Protein AF-A0A1M6B6Q8-F1 (afdb_monomer)

pLDDT: mean 73.78, std 21.38, range [27.58, 98.31]

Secondary structure (DSSP, 8-state):
-HHHHHHHHHHHHHHHHHHHT----TTS-HHHHHHHHHHHHHTHHHHHHHT--SSSTT--HHHHHHHHHHHHHHHHHHHH-GGG--HHHHHHHHHHHHHHHHHHHHHHHHHHHTSTT--GGGHHHHHH-HHHHHHS-HHHHHHHHHHHHHHHHTS----TTS-SEEEEEEEEEEEE-TT-TT--EEEEEEEEEEES--SSGGG--TTTEEEEEEEE-S-SS-HHHHHHHHHHHHHHHHHHTT---SEEEEEES-HHHHHHHHHHTTT-SGGGGSSEEEEEE--GGG-HHHHHHHHH-------HHHHHHHHHHTTS---S-S--TTS-----------------------

Organism: NCBI:txid1123012

Structure (mmCIF, N/CA/C/O backbone):
data_AF-A0A1M6B6Q8-F1
#
_entry.id   AF-A0A1M6B6Q8-F1
#
loop_
_atom_site.group_PDB
_atom_site.id
_atom_site.type_symbol
_atom_site.label_atom_id
_atom_site.label_alt_id
_atom_site.label_comp_id
_atom_site.label_asym_id
_atom_site.label_entity_id
_atom_site.label_seq_id
_atom_site.pdbx_PDB_ins_code
_atom_site.Cartn_x
_atom_site.Cartn_y
_atom_site.Cartn_z
_atom_site.occupancy
_atom_site.B_iso_or_equiv
_atom_site.auth_seq_id
_atom_site.auth_comp_id
_atom_site.auth_asym_id
_atom_site.auth_atom_id
_atom_site.pdbx_PDB_model_num
ATOM 1 N N . MET A 1 1 ? 13.486 18.541 -22.154 1.00 44.19 1 MET A N 1
ATOM 2 C CA . MET A 1 1 ? 14.125 17.211 -22.278 1.00 44.19 1 MET A CA 1
ATOM 3 C C . MET A 1 1 ? 14.359 16.517 -20.930 1.00 44.19 1 MET A C 1
ATOM 5 O O . MET A 1 1 ? 14.160 15.316 -20.874 1.00 44.19 1 MET A O 1
ATOM 9 N N . TYR A 1 2 ? 14.676 17.232 -19.838 1.00 50.66 2 TYR A N 1
ATOM 10 C CA . TYR A 1 2 ? 14.989 16.630 -18.524 1.00 50.66 2 TYR A CA 1
ATOM 11 C C . TYR A 1 2 ? 13.835 15.901 -17.806 1.00 50.66 2 TYR A C 1
ATOM 13 O O . TYR A 1 2 ? 14.070 14.891 -17.146 1.00 50.66 2 TYR A O 1
ATOM 21 N N . LYS A 1 3 ? 12.583 16.345 -17.977 1.00 64.25 3 LYS A N 1
ATOM 22 C CA . LYS A 1 3 ? 11.429 15.772 -17.264 1.00 64.25 3 LYS A CA 1
ATOM 23 C C . LYS A 1 3 ? 11.224 14.265 -17.502 1.00 64.25 3 LYS A C 1
ATOM 25 O O . LYS A 1 3 ? 11.017 13.539 -16.538 1.00 64.25 3 LYS A O 1
ATOM 30 N N . LEU A 1 4 ? 11.303 13.778 -18.746 1.00 67.56 4 LEU A N 1
ATOM 31 C CA . LEU A 1 4 ? 11.047 12.366 -19.076 1.00 67.56 4 LEU A CA 1
ATOM 32 C C . LEU A 1 4 ? 12.051 11.418 -18.406 1.00 67.56 4 LEU A C 1
ATOM 34 O O . LEU A 1 4 ? 11.663 10.413 -17.816 1.00 67.56 4 LEU A O 1
ATOM 38 N N . GLU A 1 5 ? 13.338 11.755 -18.446 1.00 71.62 5 GLU A N 1
ATOM 39 C CA . GLU A 1 5 ? 14.386 10.943 -17.818 1.00 71.62 5 GLU A CA 1
ATOM 40 C C . GLU A 1 5 ? 14.164 10.779 -16.312 1.00 71.62 5 GLU A C 1
ATOM 42 O O . GLU A 1 5 ? 14.505 9.746 -15.735 1.00 71.62 5 GLU A O 1
ATOM 47 N N . ILE A 1 6 ? 13.571 11.782 -15.662 1.00 66.44 6 ILE A N 1
ATOM 48 C CA . ILE A 1 6 ? 13.236 11.723 -14.239 1.00 66.44 6 ILE A CA 1
ATOM 49 C C . ILE A 1 6 ? 12.111 10.726 -13.986 1.00 66.44 6 ILE A C 1
ATOM 51 O O . ILE A 1 6 ? 12.215 9.928 -13.057 1.00 66.44 6 ILE A O 1
ATOM 55 N N . TYR A 1 7 ? 11.079 10.701 -14.828 1.00 63.62 7 TYR A N 1
ATOM 56 C CA . TYR A 1 7 ? 10.021 9.697 -14.724 1.00 63.62 7 TYR A CA 1
ATOM 57 C C . TYR A 1 7 ? 10.532 8.282 -15.007 1.00 63.62 7 TYR A C 1
ATOM 59 O O . TYR A 1 7 ? 10.112 7.336 -14.347 1.00 63.62 7 TYR A O 1
ATOM 67 N N . GLN A 1 8 ? 11.486 8.124 -15.925 1.00 74.06 8 GLN A N 1
ATOM 68 C CA . GLN A 1 8 ? 12.134 6.835 -16.188 1.00 74.06 8 GLN A CA 1
ATOM 69 C C . GLN A 1 8 ? 12.995 6.376 -15.009 1.00 74.06 8 GLN A C 1
ATOM 71 O O . GLN A 1 8 ? 12.930 5.214 -14.612 1.00 74.06 8 GLN A O 1
ATOM 76 N N . LYS A 1 9 ? 13.752 7.292 -14.391 1.00 70.94 9 LYS A N 1
ATOM 77 C CA . LYS A 1 9 ? 14.492 7.022 -13.148 1.00 70.94 9 LYS A CA 1
ATOM 78 C C . LYS A 1 9 ? 13.542 6.646 -12.009 1.00 70.94 9 LYS A C 1
ATOM 80 O O . LYS A 1 9 ? 13.798 5.665 -11.322 1.00 70.94 9 LYS A O 1
ATOM 85 N N . LEU A 1 10 ? 12.424 7.355 -11.861 1.00 62.72 10 LEU A N 1
ATOM 86 C CA . LEU A 1 10 ? 11.407 7.063 -10.852 1.00 62.72 10 LEU A CA 1
ATOM 87 C C . LEU A 1 10 ? 10.764 5.686 -11.068 1.00 62.72 10 LEU A C 1
ATOM 89 O O . LEU A 1 10 ? 10.653 4.895 -10.136 1.00 62.72 10 LEU A O 1
ATOM 93 N N . ALA A 1 11 ? 10.384 5.364 -12.303 1.00 66.56 11 ALA A N 1
ATOM 94 C CA . ALA A 1 11 ? 9.839 4.056 -12.639 1.00 66.56 11 ALA A CA 1
ATOM 95 C C . ALA A 1 11 ? 10.841 2.921 -12.367 1.00 66.56 11 ALA A C 1
ATOM 97 O O . ALA A 1 11 ? 10.454 1.847 -11.899 1.00 66.56 11 ALA A O 1
ATOM 98 N N . TYR A 1 12 ? 12.132 3.166 -12.613 1.00 78.75 12 TYR A N 1
ATOM 99 C CA . TYR A 1 12 ? 13.201 2.231 -12.271 1.00 78.75 12 TYR A CA 1
ATOM 100 C C . TYR A 1 12 ? 13.299 2.015 -10.757 1.00 78.75 12 TYR A C 1
ATOM 102 O O . TYR A 1 12 ? 13.357 0.875 -10.303 1.00 78.75 12 TYR A O 1
ATOM 110 N N . GLU A 1 13 ? 13.265 3.088 -9.966 1.00 67.50 13 GLU A N 1
ATOM 111 C CA . GLU A 1 13 ? 13.306 3.008 -8.503 1.00 67.50 13 GLU A CA 1
ATOM 112 C C . GLU A 1 13 ? 12.109 2.257 -7.931 1.00 67.50 13 GLU A C 1
ATOM 114 O O . GLU A 1 13 ? 12.293 1.342 -7.134 1.00 67.50 13 GLU A O 1
ATOM 119 N N . VAL A 1 14 ? 10.894 2.552 -8.399 1.00 66.62 14 VAL A N 1
ATOM 120 C CA . VAL A 1 14 ? 9.680 1.826 -7.992 1.00 66.62 14 VAL A CA 1
ATOM 121 C C . VAL A 1 14 ? 9.800 0.334 -8.311 1.00 66.62 14 VAL A C 1
ATOM 123 O O . VAL A 1 14 ? 9.430 -0.519 -7.497 1.00 66.62 14 VAL A O 1
ATOM 126 N N . LEU A 1 15 ? 10.348 -0.004 -9.483 1.00 72.44 15 LEU A N 1
ATOM 127 C CA . LEU A 1 15 ? 10.606 -1.390 -9.858 1.00 72.44 15 LEU A CA 1
ATOM 128 C C . LEU A 1 15 ? 11.623 -2.050 -8.914 1.00 72.44 15 LEU A C 1
ATOM 130 O O . LEU A 1 15 ? 11.402 -3.196 -8.514 1.00 72.44 15 LEU A O 1
ATOM 134 N N . MET A 1 16 ? 12.699 -1.353 -8.531 1.00 76.38 16 MET A N 1
ATOM 135 C CA . MET A 1 16 ? 13.703 -1.874 -7.596 1.00 76.38 16 MET A CA 1
ATOM 136 C C . MET A 1 16 ? 13.146 -2.037 -6.181 1.00 76.38 16 MET A C 1
ATOM 138 O O . MET A 1 16 ? 13.279 -3.126 -5.624 1.00 76.38 16 MET A O 1
ATOM 142 N N . CYS A 1 17 ? 12.432 -1.046 -5.642 1.00 62.69 17 CYS A N 1
ATOM 143 C CA . CYS A 1 17 ? 11.794 -1.130 -4.325 1.00 62.69 17 CYS A CA 1
ATOM 144 C C . CYS A 1 17 ? 10.827 -2.318 -4.245 1.00 62.69 17 CYS A C 1
ATOM 146 O O . CYS A 1 17 ? 10.832 -3.086 -3.284 1.00 62.69 17 CYS A O 1
ATOM 148 N N . ARG A 1 18 ? 10.043 -2.562 -5.305 1.00 60.41 18 ARG A N 1
ATOM 149 C CA . ARG A 1 18 ? 9.183 -3.752 -5.377 1.00 60.41 18 ARG A CA 1
ATOM 150 C C . ARG A 1 18 ? 9.982 -5.057 -5.321 1.00 60.41 18 ARG A C 1
ATOM 152 O O . ARG A 1 18 ? 9.492 -6.055 -4.793 1.00 60.41 18 ARG A O 1
ATOM 159 N N . CYS A 1 19 ? 11.191 -5.065 -5.874 1.00 66.81 19 CYS A N 1
ATOM 160 C CA . CYS A 1 19 ? 12.077 -6.222 -5.833 1.00 66.81 19 CYS A CA 1
ATOM 161 C C . CYS A 1 19 ? 12.747 -6.408 -4.464 1.00 66.81 19 CYS A C 1
ATOM 163 O O . CYS A 1 19 ? 13.030 -7.544 -4.094 1.00 66.81 19 CYS A O 1
ATOM 165 N N . GLU A 1 20 ? 12.963 -5.336 -3.703 1.00 63.44 20 GLU A N 1
ATOM 166 C CA . GLU A 1 20 ? 13.483 -5.383 -2.327 1.00 63.44 20 GLU A CA 1
ATOM 167 C C . GLU A 1 20 ? 12.476 -6.001 -1.347 1.00 63.44 20 GLU A C 1
ATOM 169 O O . GLU A 1 20 ? 12.865 -6.659 -0.386 1.00 63.44 20 GLU A O 1
ATOM 174 N N . CYS A 1 21 ? 11.174 -5.890 -1.627 1.00 58.31 21 CYS A N 1
ATOM 175 C CA . CYS A 1 21 ? 10.126 -6.543 -0.838 1.00 58.31 21 CYS A CA 1
ATOM 176 C C . CYS A 1 21 ? 10.015 -8.065 -1.069 1.00 58.31 21 CYS A C 1
ATOM 178 O O . CYS A 1 21 ? 9.195 -8.730 -0.426 1.00 58.31 21 CYS A O 1
ATOM 180 N N . ILE A 1 22 ? 10.786 -8.643 -2.000 1.00 68.69 22 ILE A N 1
ATOM 181 C CA . ILE A 1 22 ? 10.737 -10.080 -2.285 1.00 68.69 22 ILE A CA 1
ATOM 182 C C . ILE A 1 22 ? 11.389 -10.847 -1.130 1.00 68.69 22 ILE A C 1
ATOM 184 O O . ILE A 1 22 ? 12.588 -10.749 -0.884 1.00 68.69 22 ILE A O 1
ATOM 188 N N . LYS A 1 23 ? 10.589 -11.657 -0.433 1.00 71.00 23 LYS A N 1
ATOM 189 C CA . LYS A 1 23 ? 11.058 -12.498 0.674 1.00 71.00 23 LYS A CA 1
ATOM 190 C C . LYS A 1 23 ? 11.773 -13.746 0.154 1.00 71.00 23 LYS A C 1
ATOM 192 O O . LYS A 1 23 ? 11.279 -14.400 -0.767 1.00 71.00 23 LYS A O 1
ATOM 197 N N . ILE A 1 24 ? 12.876 -14.113 0.810 1.00 82.38 24 ILE A N 1
ATOM 198 C CA . ILE A 1 24 ? 13.579 -15.382 0.577 1.00 82.38 24 ILE A CA 1
ATOM 199 C C . ILE A 1 24 ? 12.626 -16.542 0.881 1.00 82.38 24 ILE A C 1
ATOM 201 O O . ILE A 1 24 ? 12.104 -16.647 1.994 1.00 82.38 24 ILE A O 1
ATOM 205 N N . ASN A 1 25 ? 12.441 -17.448 -0.078 1.00 82.00 25 ASN A N 1
ATOM 206 C CA . ASN A 1 25 ? 11.682 -18.678 0.120 1.00 82.00 25 ASN A CA 1
ATOM 207 C C . ASN A 1 25 ? 12.615 -19.895 0.115 1.00 82.00 25 ASN A C 1
ATOM 209 O O . ASN A 1 25 ? 12.878 -20.491 -0.925 1.00 82.00 25 ASN A O 1
ATOM 213 N N . ARG A 1 26 ? 13.074 -20.298 1.307 1.00 78.06 26 ARG A N 1
ATOM 214 C CA . ARG A 1 26 ? 14.009 -21.426 1.490 1.00 78.06 26 ARG A CA 1
ATOM 215 C C . ARG A 1 26 ? 13.423 -22.803 1.143 1.00 78.06 26 ARG A C 1
ATOM 217 O O . ARG A 1 26 ? 14.165 -23.776 1.155 1.00 78.06 26 ARG A O 1
ATOM 224 N N . LYS A 1 27 ? 12.115 -22.898 0.873 1.00 85.44 27 LYS A N 1
ATOM 225 C CA . LYS A 1 27 ? 11.433 -24.157 0.523 1.00 85.44 27 LYS A CA 1
ATOM 226 C C . LYS A 1 27 ? 11.466 -24.470 -0.977 1.00 85.44 27 LYS A C 1
ATOM 228 O O . LYS A 1 27 ? 11.056 -25.559 -1.359 1.00 85.44 27 LYS A O 1
ATOM 233 N N . VAL A 1 28 ? 11.893 -23.527 -1.820 1.00 86.94 28 VAL A N 1
ATOM 234 C CA . VAL A 1 28 ? 11.988 -23.743 -3.271 1.00 86.94 28 VAL A CA 1
ATOM 235 C C . VAL A 1 28 ? 13.218 -24.597 -3.570 1.00 86.94 28 VAL A C 1
ATOM 237 O O . VAL A 1 28 ? 14.301 -24.342 -3.037 1.00 86.94 28 VAL A O 1
ATOM 240 N N . SER A 1 29 ? 13.042 -25.633 -4.391 1.00 94.12 29 SER A N 1
ATOM 241 C CA . SER A 1 29 ? 14.142 -26.505 -4.796 1.00 94.12 29 SER A CA 1
ATOM 242 C C . SER A 1 29 ? 15.105 -25.769 -5.737 1.00 94.12 29 SER A C 1
ATOM 244 O O . SER A 1 29 ? 14.709 -24.867 -6.479 1.00 94.12 29 SER A O 1
ATOM 246 N N . LEU A 1 30 ? 16.380 -26.172 -5.741 1.00 93.44 30 LEU A N 1
ATOM 247 C CA . LEU A 1 30 ? 17.374 -25.628 -6.673 1.00 93.44 30 LEU A CA 1
ATOM 248 C C . LEU A 1 30 ? 16.938 -25.823 -8.135 1.00 93.44 30 LEU A C 1
ATOM 250 O O . LEU A 1 30 ? 17.113 -24.933 -8.962 1.00 93.44 30 LEU A O 1
ATOM 254 N N . GLU A 1 31 ? 16.338 -26.971 -8.446 1.00 95.44 31 GLU A N 1
ATOM 255 C CA . GLU A 1 31 ? 15.858 -27.315 -9.786 1.00 95.44 31 GLU A CA 1
ATOM 256 C C . GLU A 1 31 ? 14.742 -26.379 -10.263 1.00 95.44 31 GLU A C 1
ATOM 258 O O . GLU A 1 31 ? 14.742 -25.959 -11.424 1.00 95.44 31 GLU A O 1
ATOM 263 N N . ASP A 1 32 ? 13.820 -26.006 -9.371 1.00 95.44 32 ASP A N 1
ATOM 264 C CA . ASP A 1 32 ? 12.737 -25.075 -9.687 1.00 95.44 32 ASP A CA 1
ATOM 265 C C . ASP A 1 32 ? 13.258 -23.655 -9.923 1.00 95.44 32 ASP A C 1
ATOM 267 O O . ASP A 1 32 ? 12.836 -23.008 -10.885 1.00 95.44 32 ASP A O 1
ATOM 271 N N . ASP A 1 33 ? 14.207 -23.185 -9.108 1.00 95.56 33 ASP A N 1
ATOM 272 C CA . ASP A 1 33 ? 14.844 -21.877 -9.297 1.00 95.56 33 ASP A CA 1
ATOM 273 C C . ASP A 1 33 ? 15.682 -21.843 -10.592 1.00 95.56 33 ASP A C 1
ATOM 275 O O . ASP A 1 33 ? 15.600 -20.877 -11.356 1.00 95.56 33 ASP A O 1
ATOM 279 N N . VAL A 1 34 ? 16.401 -22.922 -10.928 1.00 96.56 34 VAL A N 1
ATOM 280 C CA . VAL A 1 34 ? 17.111 -23.059 -12.215 1.00 96.56 34 VAL A CA 1
ATOM 281 C C . VAL A 1 34 ? 16.131 -23.058 -13.392 1.00 96.56 34 VAL A C 1
ATOM 283 O O . VAL A 1 34 ? 16.376 -22.385 -14.399 1.00 96.56 34 VAL A O 1
ATOM 286 N N . ARG A 1 35 ? 15.000 -23.771 -13.292 1.00 97.06 35 ARG A N 1
ATOM 287 C CA . ARG A 1 35 ? 13.954 -23.786 -14.331 1.00 97.06 35 ARG A CA 1
ATOM 288 C C . ARG A 1 35 ? 13.332 -22.400 -14.507 1.00 97.06 35 ARG A C 1
ATOM 290 O O . ARG A 1 35 ? 13.160 -21.945 -15.639 1.00 97.06 35 ARG A O 1
ATOM 297 N N . ALA A 1 36 ? 13.034 -21.715 -13.405 1.00 95.06 36 ALA A N 1
ATOM 298 C CA . ALA A 1 36 ? 12.511 -20.353 -13.401 1.00 95.06 36 ALA A CA 1
ATOM 299 C C . ALA A 1 36 ? 13.497 -19.363 -14.037 1.00 95.06 36 ALA A C 1
ATOM 301 O O . ALA A 1 36 ? 13.091 -18.552 -14.872 1.00 95.06 36 ALA A O 1
ATOM 302 N N . LEU A 1 37 ? 14.787 -19.467 -13.706 1.00 96.94 37 LEU A N 1
ATOM 303 C CA . LEU A 1 37 ? 15.838 -18.615 -14.260 1.00 96.94 37 LEU A CA 1
ATOM 304 C C . LEU A 1 37 ? 16.001 -18.830 -15.764 1.00 96.94 37 LEU A C 1
ATOM 306 O O . LEU A 1 37 ? 15.966 -17.864 -16.525 1.00 96.94 37 LEU A O 1
ATOM 310 N N . LYS A 1 38 ? 16.087 -20.091 -16.211 1.00 95.81 38 LYS A N 1
ATOM 311 C CA . LYS A 1 38 ? 16.117 -20.442 -17.641 1.00 95.81 38 LYS A CA 1
ATOM 312 C C . LYS A 1 38 ? 14.894 -19.897 -18.374 1.00 95.81 38 LYS A C 1
ATOM 314 O O . LYS A 1 38 ? 15.029 -19.353 -19.464 1.00 95.81 38 LYS A O 1
ATOM 319 N N . GLY A 1 39 ? 13.711 -19.993 -17.766 1.00 94.94 39 GLY A N 1
ATOM 320 C CA . GLY A 1 39 ? 12.477 -19.448 -18.328 1.00 94.94 39 GLY A CA 1
ATOM 321 C C . GLY A 1 39 ? 12.480 -17.921 -18.443 1.00 94.94 39 GLY A C 1
ATOM 322 O O . GLY A 1 39 ? 12.019 -17.388 -19.453 1.00 94.94 39 GLY A O 1
ATOM 323 N N . ALA A 1 40 ? 12.996 -17.209 -17.438 1.00 93.25 40 ALA A N 1
ATOM 324 C CA . ALA A 1 40 ? 13.095 -15.751 -17.455 1.00 93.25 40 ALA A CA 1
ATOM 325 C C . ALA A 1 40 ? 14.115 -15.268 -18.501 1.00 93.25 40 ALA A C 1
ATOM 327 O O . ALA A 1 40 ? 13.780 -14.423 -19.333 1.00 93.25 40 ALA A O 1
ATOM 328 N N . VAL A 1 41 ? 15.311 -15.867 -18.510 1.00 95.19 41 VAL A N 1
ATOM 329 C CA . VAL A 1 41 ? 16.404 -15.541 -19.441 1.00 95.19 41 VAL A CA 1
ATOM 330 C C . VAL A 1 41 ? 16.048 -15.929 -20.874 1.00 95.19 41 VAL A C 1
ATOM 332 O O . VAL A 1 41 ? 16.206 -15.121 -21.782 1.00 95.19 41 VAL A O 1
ATOM 335 N N . GLY A 1 42 ? 15.487 -17.118 -21.099 1.00 94.38 42 GLY A N 1
ATOM 336 C CA . GLY A 1 42 ? 15.098 -17.577 -22.437 1.00 94.38 42 GLY A CA 1
ATOM 337 C C . GLY A 1 42 ? 14.030 -16.697 -23.094 1.00 94.38 42 GLY A C 1
ATOM 338 O O . GLY A 1 42 ? 13.979 -16.579 -24.314 1.00 94.38 42 GLY A O 1
ATOM 339 N N . LYS A 1 43 ? 13.200 -16.015 -22.295 1.00 96.38 43 LYS A N 1
ATOM 340 C CA . LYS A 1 43 ? 12.196 -15.063 -22.792 1.00 96.38 43 LYS A CA 1
ATOM 341 C C . LYS A 1 43 ? 12.754 -13.655 -23.023 1.00 96.38 43 LYS A C 1
ATOM 343 O O . LYS A 1 43 ? 12.028 -12.837 -23.582 1.00 96.38 43 LYS A O 1
ATOM 348 N N . TYR A 1 44 ? 13.982 -13.346 -22.603 1.00 95.00 44 TYR A N 1
ATOM 349 C CA . TYR A 1 44 ? 14.552 -12.000 -22.724 1.00 95.00 44 TYR A CA 1
ATOM 350 C C . TYR A 1 44 ? 14.544 -11.466 -24.168 1.00 95.00 44 TYR A C 1
ATOM 352 O O . TYR A 1 44 ? 13.975 -10.391 -24.363 1.00 95.00 44 TYR A O 1
ATOM 360 N N . PRO A 1 45 ? 15.048 -12.189 -25.194 1.00 95.75 45 PRO A N 1
ATOM 361 C CA . PRO A 1 45 ? 15.063 -11.672 -26.567 1.00 95.75 45 PRO A CA 1
ATOM 362 C C . PRO A 1 45 ? 13.660 -11.326 -27.076 1.00 95.75 45 PRO A C 1
ATOM 364 O O . PRO A 1 45 ? 13.448 -10.270 -27.666 1.00 95.75 45 PRO A O 1
ATOM 367 N N . LEU A 1 46 ? 12.676 -12.172 -26.754 1.00 95.12 46 LEU A N 1
ATOM 368 C CA . LEU A 1 46 ? 11.274 -11.934 -27.086 1.00 95.12 46 LEU A CA 1
ATOM 369 C C . LEU A 1 46 ? 10.732 -10.667 -26.409 1.00 95.12 46 LEU A C 1
ATOM 371 O O . LEU A 1 46 ? 10.009 -9.905 -27.045 1.00 95.12 46 LEU A O 1
ATOM 375 N N . ARG A 1 47 ? 11.060 -10.426 -25.131 1.00 94.25 47 ARG A N 1
ATOM 376 C CA . ARG A 1 47 ? 10.627 -9.205 -24.430 1.00 94.25 47 ARG A CA 1
ATOM 377 C C . ARG A 1 47 ? 11.285 -7.964 -25.005 1.00 94.25 47 ARG A C 1
ATOM 379 O O . ARG A 1 47 ? 10.595 -6.974 -25.193 1.00 94.25 47 ARG A O 1
ATOM 386 N N . MET A 1 48 ? 12.568 -8.026 -25.337 1.00 94.75 48 MET A N 1
ATOM 387 C CA . MET A 1 48 ? 13.262 -6.900 -25.959 1.00 94.75 48 MET A CA 1
ATOM 388 C C . MET A 1 48 ? 12.668 -6.555 -27.325 1.00 94.75 48 MET A C 1
ATOM 390 O O . MET A 1 48 ? 12.437 -5.384 -27.591 1.00 94.75 48 MET A O 1
ATOM 394 N N . ALA A 1 49 ? 12.336 -7.557 -28.145 1.00 92.56 49 ALA A N 1
ATOM 395 C CA . ALA A 1 49 ? 11.646 -7.337 -29.415 1.00 92.56 49 ALA A CA 1
ATOM 396 C C . ALA A 1 49 ? 10.247 -6.728 -29.214 1.00 92.56 49 ALA A C 1
ATOM 398 O O . ALA A 1 49 ? 9.888 -5.761 -29.873 1.00 92.56 49 ALA A O 1
ATOM 399 N N . GLN A 1 50 ? 9.472 -7.248 -28.257 1.00 90.06 50 GLN A N 1
ATOM 400 C CA . GLN A 1 50 ? 8.124 -6.747 -27.953 1.00 90.06 50 GLN A CA 1
ATOM 401 C C . GLN A 1 50 ? 8.104 -5.330 -27.373 1.00 90.06 50 GLN A C 1
ATOM 403 O O . GLN A 1 50 ? 7.121 -4.620 -27.549 1.00 90.06 50 GLN A O 1
ATOM 408 N N . LEU A 1 51 ? 9.156 -4.940 -26.654 1.00 88.75 51 LEU A N 1
ATOM 409 C CA . LEU A 1 51 ? 9.318 -3.601 -26.086 1.00 88.75 51 LEU A CA 1
ATOM 410 C C . LEU A 1 51 ? 10.159 -2.683 -26.987 1.00 88.75 51 LEU A C 1
ATOM 412 O O . LEU A 1 51 ? 10.406 -1.536 -26.623 1.00 88.75 51 LEU A O 1
ATOM 416 N N . GLY A 1 52 ? 10.599 -3.168 -28.149 1.00 88.56 52 GLY A N 1
ATOM 417 C CA . GLY A 1 52 ? 11.376 -2.430 -29.146 1.00 88.56 52 GLY A CA 1
ATOM 418 C C . GLY A 1 52 ? 10.512 -1.585 -30.081 1.00 88.56 52 GLY A C 1
ATOM 419 O O . GLY A 1 52 ? 10.855 -1.425 -31.247 1.00 88.56 52 GLY A O 1
ATOM 420 N N . VAL A 1 53 ? 9.369 -1.102 -29.596 1.00 84.31 53 VAL A N 1
ATOM 421 C CA . VAL A 1 53 ? 8.420 -0.288 -30.365 1.00 84.31 53 VAL A CA 1
ATOM 422 C C . VAL A 1 53 ? 8.808 1.196 -30.337 1.00 84.31 53 VAL A C 1
ATOM 424 O O . VAL A 1 53 ? 9.613 1.624 -29.507 1.00 84.31 53 VAL A O 1
ATOM 427 N N . SER A 1 54 ? 8.270 1.990 -31.265 1.00 82.25 54 SER A N 1
ATOM 428 C CA . SER A 1 54 ? 8.658 3.396 -31.460 1.00 82.25 54 SER A CA 1
ATOM 429 C C . SER A 1 54 ? 7.850 4.404 -30.636 1.00 82.25 54 SER A C 1
ATOM 431 O O . SER A 1 54 ? 8.350 5.499 -30.390 1.00 82.25 54 SER A O 1
ATOM 433 N N . SER A 1 55 ? 6.643 4.053 -30.186 1.00 80.94 55 SER A N 1
ATOM 434 C CA . SER A 1 55 ? 5.747 4.935 -29.423 1.00 80.94 55 SER A CA 1
ATOM 435 C C . SER A 1 55 ? 4.998 4.183 -28.320 1.00 80.94 55 SER A C 1
ATOM 437 O O . SER A 1 55 ? 4.957 2.950 -28.309 1.00 80.94 55 SER A O 1
ATOM 439 N N . THR A 1 56 ? 4.403 4.928 -27.384 1.00 71.00 56 THR A N 1
ATOM 440 C CA . THR A 1 56 ? 3.550 4.383 -26.314 1.00 71.00 56 THR A CA 1
ATOM 441 C C . THR A 1 56 ? 2.258 3.774 -26.852 1.00 71.00 56 THR A C 1
ATOM 443 O O . THR A 1 56 ? 1.827 2.741 -26.353 1.00 71.00 56 THR A O 1
ATOM 446 N N . GLU A 1 57 ? 1.693 4.326 -27.925 1.00 71.88 57 GLU A N 1
ATOM 447 C CA . GLU A 1 57 ? 0.511 3.789 -28.622 1.00 71.88 57 GLU A CA 1
ATOM 448 C C . GLU A 1 57 ? 0.764 2.401 -29.227 1.00 71.88 57 GLU A C 1
ATOM 450 O O . GLU A 1 57 ? -0.117 1.542 -29.249 1.00 71.88 57 GLU A O 1
ATOM 455 N N . ALA A 1 58 ? 1.990 2.162 -29.697 1.00 74.12 58 ALA A N 1
ATOM 456 C CA . ALA A 1 58 ? 2.410 0.881 -30.250 1.00 74.12 58 ALA A CA 1
ATOM 457 C C . ALA A 1 58 ? 2.828 -0.132 -29.170 1.00 74.12 58 ALA A C 1
ATOM 459 O O . ALA A 1 58 ? 3.114 -1.283 -29.505 1.00 74.12 58 ALA A O 1
ATOM 460 N N . LEU A 1 59 ? 2.892 0.270 -27.892 1.00 76.69 59 LEU A N 1
ATOM 461 C CA . LEU A 1 59 ? 3.303 -0.579 -26.779 1.00 76.69 59 LEU A CA 1
ATOM 462 C C . LEU A 1 59 ? 2.104 -1.359 -26.225 1.00 76.69 59 LEU A C 1
ATOM 464 O O . LEU A 1 59 ? 1.280 -0.796 -25.506 1.00 76.69 59 LEU A O 1
ATOM 468 N N . PRO A 1 60 ? 2.013 -2.682 -26.442 1.00 76.88 60 PRO A N 1
ATOM 469 C CA . PRO A 1 60 ? 0.907 -3.433 -25.881 1.00 76.88 60 PRO A CA 1
ATOM 470 C C . PRO A 1 60 ? 1.164 -3.645 -24.384 1.00 76.88 60 PRO A C 1
ATOM 472 O O . PRO A 1 60 ? 2.142 -4.297 -24.000 1.00 76.88 60 PRO A O 1
ATOM 475 N N . GLU A 1 61 ? 0.268 -3.134 -23.535 1.00 72.12 61 GLU A N 1
ATOM 476 C CA . GLU A 1 61 ? 0.368 -3.177 -22.064 1.00 72.12 61 GLU A CA 1
ATOM 477 C C . GLU A 1 61 ? 0.666 -4.593 -21.538 1.00 72.12 61 GLU A C 1
ATOM 479 O O . GLU A 1 61 ? 1.521 -4.804 -20.673 1.00 72.12 61 GLU A O 1
ATOM 484 N N . GLU A 1 62 ? 0.029 -5.599 -22.140 1.00 76.44 62 GLU A N 1
ATOM 485 C CA . GLU A 1 62 ? 0.234 -7.012 -21.828 1.00 76.44 62 GLU A CA 1
ATOM 486 C C . GLU A 1 62 ? 1.714 -7.433 -21.947 1.00 76.44 62 GLU A C 1
ATOM 488 O O . GLU A 1 62 ? 2.210 -8.243 -21.155 1.00 76.44 62 GLU A O 1
ATOM 493 N N . LYS A 1 63 ? 2.455 -6.894 -22.924 1.00 81.94 63 LYS A N 1
ATOM 494 C CA . LYS A 1 63 ? 3.871 -7.229 -23.129 1.00 81.94 63 LYS A CA 1
ATOM 495 C C . LYS A 1 63 ? 4.760 -6.569 -22.080 1.00 81.94 63 LYS A C 1
ATOM 497 O O . LYS A 1 63 ? 5.660 -7.241 -21.569 1.00 81.94 63 LYS A O 1
ATOM 502 N N . LEU A 1 64 ? 4.472 -5.322 -21.701 1.00 78.31 64 LEU A N 1
ATOM 503 C CA . LEU A 1 64 ? 5.158 -4.624 -20.608 1.00 78.31 64 LEU A CA 1
ATOM 504 C C . LEU A 1 64 ? 4.932 -5.343 -19.270 1.00 78.31 64 LEU A C 1
ATOM 506 O O . LEU A 1 64 ? 5.886 -5.621 -18.539 1.00 78.31 64 LEU A O 1
ATOM 510 N N . HIS A 1 65 ? 3.697 -5.770 -18.995 1.00 77.31 65 HIS A N 1
ATOM 511 C CA . HIS A 1 65 ? 3.379 -6.562 -17.808 1.00 77.31 65 HIS A CA 1
ATOM 512 C C . HIS A 1 65 ? 4.141 -7.894 -17.782 1.00 77.31 65 HIS A C 1
ATOM 514 O O . HIS A 1 65 ? 4.767 -8.254 -16.781 1.00 77.31 65 HIS A O 1
ATOM 520 N N . LYS A 1 66 ? 4.146 -8.623 -18.903 1.00 83.69 66 LYS A N 1
ATOM 521 C CA . LYS A 1 66 ? 4.885 -9.885 -19.033 1.00 83.69 66 LYS A CA 1
ATOM 522 C C . LYS A 1 66 ? 6.400 -9.698 -18.886 1.00 83.69 66 LYS A C 1
ATOM 524 O O . LYS A 1 66 ? 7.071 -10.596 -18.377 1.00 83.69 66 LYS A O 1
ATOM 529 N N . ALA A 1 67 ? 6.952 -8.558 -19.297 1.00 85.88 67 ALA A N 1
ATOM 530 C CA . ALA A 1 67 ? 8.351 -8.218 -19.056 1.00 85.88 67 ALA A CA 1
ATOM 531 C C . ALA A 1 67 ? 8.634 -7.963 -17.565 1.00 85.88 67 ALA A C 1
ATOM 533 O O . ALA A 1 67 ? 9.585 -8.532 -17.027 1.00 85.88 67 ALA A O 1
ATOM 534 N N . LYS A 1 68 ? 7.767 -7.212 -16.868 1.00 85.06 68 LYS A N 1
ATOM 535 C CA . LYS A 1 68 ? 7.849 -7.001 -15.408 1.00 85.06 68 LYS A CA 1
ATOM 536 C C . LYS A 1 68 ? 7.785 -8.312 -14.636 1.00 85.06 68 LYS A C 1
ATOM 538 O O . LYS A 1 68 ? 8.599 -8.535 -13.744 1.00 85.06 68 LYS A O 1
ATOM 543 N N . ALA A 1 69 ? 6.860 -9.199 -14.998 1.00 85.06 69 ALA A N 1
ATOM 544 C CA . ALA A 1 69 ? 6.734 -10.513 -14.377 1.00 85.06 69 ALA A CA 1
ATOM 545 C C . ALA A 1 69 ? 8.016 -11.348 -14.544 1.00 85.06 69 ALA A C 1
ATOM 547 O O . ALA A 1 69 ? 8.511 -11.908 -13.567 1.00 85.06 69 ALA A O 1
ATOM 548 N N . ASN A 1 70 ? 8.594 -11.370 -15.751 1.00 91.19 70 ASN A N 1
ATOM 549 C CA . ASN A 1 70 ? 9.865 -12.048 -16.012 1.00 91.19 70 ASN A CA 1
ATOM 550 C C . ASN A 1 70 ? 11.021 -11.451 -15.183 1.00 91.19 70 ASN A C 1
ATOM 552 O O . ASN A 1 70 ? 11.826 -12.203 -14.633 1.00 91.19 70 ASN A O 1
ATOM 556 N N . TYR A 1 71 ? 11.098 -10.120 -15.059 1.00 93.31 71 TYR A N 1
ATOM 557 C CA . TYR A 1 71 ? 12.123 -9.456 -14.246 1.00 93.31 71 TYR A CA 1
ATOM 558 C C . TYR A 1 71 ? 11.969 -9.768 -12.749 1.00 93.31 71 TYR A C 1
ATOM 560 O O . TYR A 1 71 ? 12.937 -10.146 -12.092 1.00 93.31 71 TYR A O 1
ATOM 568 N N . ILE A 1 72 ? 10.745 -9.713 -12.215 1.00 87.25 72 ILE A N 1
ATOM 569 C CA . ILE A 1 72 ? 10.447 -10.070 -10.817 1.00 87.25 72 ILE A CA 1
ATOM 570 C C . ILE A 1 72 ? 10.767 -11.546 -10.544 1.00 87.25 72 ILE A C 1
ATOM 572 O O . ILE A 1 72 ? 11.301 -11.873 -9.484 1.00 87.25 72 ILE A O 1
ATOM 576 N N . GLN A 1 73 ? 10.472 -12.443 -11.491 1.00 91.25 73 GLN A N 1
ATOM 577 C CA . GLN A 1 73 ? 10.814 -13.862 -11.379 1.00 91.25 73 GLN A CA 1
ATOM 578 C C . GLN A 1 73 ? 12.331 -14.065 -11.279 1.00 91.25 73 GLN A C 1
ATOM 580 O O . GLN A 1 73 ? 12.782 -14.779 -10.386 1.00 91.25 73 GLN A O 1
ATOM 585 N N . TYR A 1 74 ? 13.119 -13.390 -12.120 1.00 97.06 74 TYR A N 1
ATOM 586 C CA . TYR A 1 74 ? 14.580 -13.380 -11.998 1.00 97.06 74 TYR A CA 1
ATOM 587 C C . TYR A 1 74 ? 15.042 -12.828 -10.644 1.00 97.06 74 TYR A C 1
ATOM 589 O O . TYR A 1 74 ? 15.855 -13.465 -9.980 1.00 97.06 74 TYR A O 1
ATOM 597 N N . ARG A 1 75 ? 14.499 -11.689 -10.190 1.00 94.56 75 ARG A N 1
ATOM 598 C CA . ARG A 1 75 ? 14.875 -11.091 -8.898 1.00 94.56 75 ARG A CA 1
ATOM 599 C C . ARG A 1 75 ? 14.570 -12.016 -7.726 1.00 94.56 75 ARG A C 1
ATOM 601 O O . ARG A 1 75 ? 15.366 -12.083 -6.797 1.00 94.56 75 ARG A O 1
ATOM 608 N N . ARG A 1 76 ? 13.474 -12.775 -7.792 1.00 92.19 76 ARG A N 1
ATOM 609 C CA . ARG A 1 76 ? 13.157 -13.817 -6.809 1.00 92.19 76 ARG A CA 1
ATOM 610 C C . ARG A 1 76 ? 14.209 -14.920 -6.788 1.00 92.19 76 ARG A C 1
ATOM 612 O O . ARG A 1 76 ? 14.679 -15.256 -5.708 1.00 92.19 76 ARG A O 1
ATOM 619 N N . VAL A 1 77 ? 14.609 -15.429 -7.954 1.00 95.38 77 VAL A N 1
ATOM 620 C CA . VAL A 1 77 ? 15.682 -16.430 -8.038 1.00 95.38 77 VAL A CA 1
ATOM 621 C C . VAL A 1 77 ? 16.995 -15.864 -7.491 1.00 95.38 77 VAL A C 1
ATOM 623 O O . VAL A 1 77 ? 17.617 -16.497 -6.650 1.00 95.38 77 VAL A O 1
ATOM 626 N N . LYS A 1 78 ? 17.376 -14.641 -7.879 1.00 95.44 78 LYS A N 1
ATOM 627 C CA . LYS A 1 78 ? 18.598 -13.970 -7.403 1.00 95.44 78 LYS A CA 1
ATOM 628 C C . LYS A 1 78 ? 18.633 -13.796 -5.883 1.00 95.44 78 LYS A C 1
ATOM 630 O O . LYS A 1 78 ? 19.688 -13.934 -5.279 1.00 95.44 78 LYS A O 1
ATOM 635 N N . VAL A 1 79 ? 17.490 -13.497 -5.268 1.00 92.50 79 VAL A N 1
ATOM 636 C CA . VAL A 1 79 ? 17.360 -13.376 -3.807 1.00 92.50 79 VAL A CA 1
ATOM 637 C C . VAL A 1 79 ? 17.416 -14.744 -3.119 1.00 92.50 79 VAL A C 1
ATOM 639 O O . VAL A 1 79 ? 18.018 -14.866 -2.055 1.00 92.50 79 VAL A O 1
ATOM 642 N N . ASN A 1 80 ? 16.803 -15.774 -3.706 1.00 90.19 80 ASN A N 1
ATOM 643 C CA . ASN A 1 80 ? 16.776 -17.121 -3.131 1.00 90.19 80 ASN A CA 1
ATOM 644 C C . ASN A 1 80 ? 18.117 -17.860 -3.258 1.00 90.19 80 ASN A C 1
ATOM 646 O O . ASN A 1 80 ? 18.509 -18.570 -2.330 1.00 90.19 80 ASN A O 1
ATOM 650 N N . LYS A 1 81 ? 18.760 -17.734 -4.423 1.00 94.12 81 LYS A N 1
ATOM 651 C CA . LYS A 1 81 ? 19.917 -18.507 -4.890 1.00 94.12 81 LYS A CA 1
ATOM 652 C C . LYS A 1 81 ? 20.844 -17.610 -5.728 1.00 94.12 81 LYS A C 1
ATOM 654 O O . LYS A 1 81 ? 20.900 -17.749 -6.952 1.00 94.12 81 LYS A O 1
ATOM 659 N N . PRO A 1 82 ? 21.541 -16.635 -5.121 1.00 94.50 82 PRO A N 1
ATOM 660 C CA . PRO A 1 82 ? 22.439 -15.745 -5.860 1.00 94.50 82 PRO A CA 1
ATOM 661 C C . PRO A 1 82 ? 23.554 -16.502 -6.600 1.00 94.50 82 PRO A C 1
ATOM 663 O O . PRO A 1 82 ? 24.008 -16.052 -7.647 1.00 94.50 82 PRO A O 1
ATOM 666 N N . GLU A 1 83 ? 23.958 -17.673 -6.104 1.00 94.50 83 GLU A N 1
ATOM 667 C CA . GLU A 1 83 ? 25.036 -18.498 -6.649 1.00 94.50 83 GLU A CA 1
ATOM 668 C C . GLU A 1 83 ? 24.772 -19.040 -8.063 1.00 94.50 83 GLU A C 1
ATOM 670 O O . GLU A 1 83 ? 25.721 -19.317 -8.793 1.00 94.50 83 GLU A O 1
ATOM 675 N N . ILE A 1 84 ? 23.505 -19.163 -8.482 1.00 94.69 84 ILE A N 1
ATOM 676 C CA . ILE A 1 84 ? 23.152 -19.636 -9.834 1.00 94.69 84 ILE A CA 1
ATOM 677 C C . ILE A 1 84 ? 22.971 -18.499 -10.846 1.00 94.69 84 ILE A C 1
ATOM 679 O O . ILE A 1 84 ? 22.706 -18.751 -12.024 1.00 94.69 84 ILE A O 1
ATOM 683 N N . VAL A 1 85 ? 23.104 -17.245 -10.409 1.00 96.31 85 VAL A N 1
ATOM 684 C CA . VAL A 1 85 ? 22.947 -16.066 -11.258 1.00 96.31 85 VAL A CA 1
ATOM 685 C C . VAL A 1 85 ? 24.322 -15.539 -11.653 1.00 96.31 85 VAL A C 1
ATOM 687 O O . VAL A 1 85 ? 25.063 -14.981 -10.849 1.00 96.31 85 VAL A O 1
ATOM 690 N N . THR A 1 86 ? 24.680 -15.715 -12.923 1.00 96.62 86 THR A N 1
ATOM 691 C CA . THR A 1 86 ? 25.963 -15.228 -13.442 1.00 96.62 86 THR A CA 1
ATOM 692 C C . THR A 1 86 ? 25.917 -13.727 -13.734 1.00 96.62 86 THR A C 1
ATOM 694 O O . THR A 1 86 ? 24.860 -13.160 -14.012 1.00 96.62 86 THR A O 1
ATOM 697 N N . LYS A 1 87 ? 27.090 -13.083 -13.793 1.00 93.88 87 LYS A N 1
ATOM 698 C CA . LYS A 1 87 ? 27.217 -11.668 -14.198 1.00 93.88 87 LYS A CA 1
ATOM 699 C C . LYS A 1 87 ? 26.599 -11.371 -15.572 1.00 93.88 87 LYS A C 1
ATOM 701 O O . LYS A 1 87 ? 26.089 -10.279 -15.801 1.00 93.88 87 LYS A O 1
ATOM 706 N N . GLY A 1 88 ? 26.647 -12.336 -16.494 1.00 93.88 88 GLY A N 1
ATOM 707 C CA . GLY A 1 88 ? 26.026 -12.204 -17.814 1.00 93.88 88 GLY A CA 1
ATOM 708 C C . GLY A 1 88 ? 24.498 -12.161 -17.737 1.00 93.88 88 GLY A C 1
ATOM 709 O O . GLY A 1 88 ? 23.876 -11.327 -18.391 1.00 93.88 88 GLY A O 1
ATOM 710 N N . VAL A 1 89 ? 23.903 -13.012 -16.895 1.00 95.44 89 VAL A N 1
ATOM 711 C CA . VAL A 1 89 ? 22.456 -13.009 -16.631 1.00 95.44 89 VAL A CA 1
ATOM 712 C C . VAL A 1 89 ? 22.031 -11.712 -15.949 1.00 95.44 89 VAL A C 1
ATOM 714 O O . VAL A 1 89 ? 21.048 -11.109 -16.374 1.00 95.44 89 VAL A O 1
ATOM 717 N N . ASP A 1 90 ? 22.801 -11.250 -14.961 1.00 93.50 90 ASP A N 1
ATOM 718 C CA . ASP A 1 90 ? 22.572 -9.967 -14.290 1.00 93.50 90 ASP A CA 1
ATOM 719 C C . ASP A 1 90 ? 22.501 -8.816 -15.293 1.00 93.50 90 ASP A C 1
ATOM 721 O O . ASP A 1 90 ? 21.495 -8.117 -15.362 1.00 93.50 90 ASP A O 1
ATOM 725 N N . ARG A 1 91 ? 23.517 -8.687 -16.154 1.00 94.94 91 ARG A N 1
ATOM 726 C CA . ARG A 1 91 ? 23.579 -7.620 -17.161 1.00 94.94 91 ARG A CA 1
ATOM 727 C C . ARG A 1 91 ? 22.383 -7.639 -18.116 1.00 94.94 91 ARG A C 1
ATOM 729 O O . ARG A 1 91 ? 21.848 -6.591 -18.466 1.00 94.94 91 ARG A O 1
ATOM 736 N N . ILE A 1 92 ? 21.965 -8.826 -18.552 1.00 94.69 92 ILE A N 1
ATOM 737 C CA . ILE A 1 92 ? 20.815 -8.994 -19.449 1.00 94.69 92 ILE A CA 1
ATOM 738 C C . ILE A 1 92 ? 19.515 -8.577 -18.750 1.00 94.69 92 ILE A C 1
ATOM 740 O O . ILE A 1 92 ? 18.691 -7.873 -19.333 1.00 94.69 92 ILE A O 1
ATOM 744 N N . MET A 1 93 ? 19.324 -8.975 -17.495 1.00 96.12 93 MET A N 1
ATOM 745 C CA . MET A 1 93 ? 18.102 -8.651 -16.765 1.00 96.12 93 MET A CA 1
ATOM 746 C C . MET A 1 93 ? 18.065 -7.194 -16.294 1.00 96.12 93 MET A C 1
ATOM 748 O O . MET A 1 93 ? 16.986 -6.605 -16.266 1.00 96.12 93 MET A O 1
ATOM 752 N N . ASP A 1 94 ? 19.214 -6.583 -16.016 1.00 92.69 94 ASP A N 1
ATOM 753 C CA . ASP A 1 94 ? 19.319 -5.148 -15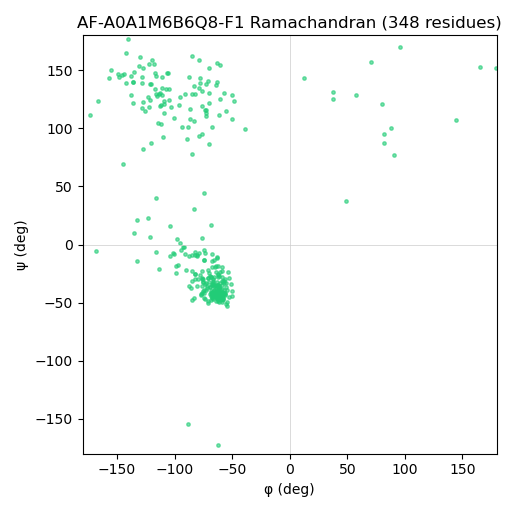.742 1.00 92.69 94 ASP A CA 1
ATOM 754 C C . ASP A 1 94 ? 18.955 -4.328 -16.990 1.00 92.69 94 ASP A C 1
ATOM 756 O O . ASP A 1 94 ? 18.181 -3.374 -16.905 1.00 92.69 94 ASP A O 1
ATOM 760 N N . ASN A 1 95 ? 19.385 -4.755 -18.184 1.00 93.38 95 ASN A N 1
ATOM 761 C CA . ASN A 1 95 ? 18.929 -4.146 -19.439 1.00 93.38 95 ASN A CA 1
ATOM 762 C C . ASN A 1 95 ? 17.402 -4.242 -19.600 1.00 93.38 95 ASN A C 1
ATOM 764 O O . ASN A 1 95 ? 16.759 -3.270 -20.001 1.00 93.38 95 ASN A O 1
ATOM 768 N N . LEU A 1 96 ? 16.803 -5.387 -19.248 1.00 92.75 96 LEU A N 1
ATOM 769 C CA . LEU A 1 96 ? 15.346 -5.540 -19.261 1.00 92.75 96 LEU A CA 1
ATOM 770 C C . LEU A 1 96 ? 14.670 -4.569 -18.282 1.00 92.75 96 LEU A C 1
ATOM 772 O O . LEU A 1 96 ? 13.663 -3.956 -18.634 1.00 92.75 96 LEU A O 1
ATOM 776 N N . ALA A 1 97 ? 15.223 -4.394 -17.079 1.00 90.25 97 ALA A N 1
ATOM 777 C CA . ALA A 1 97 ? 14.716 -3.442 -16.093 1.00 90.25 97 ALA A CA 1
ATOM 778 C C . ALA A 1 97 ? 14.765 -1.998 -16.599 1.00 90.25 97 ALA A C 1
ATOM 780 O O . ALA A 1 97 ? 13.798 -1.258 -16.427 1.00 90.25 97 ALA A O 1
ATOM 781 N N . HIS A 1 98 ? 15.853 -1.609 -17.266 1.00 90.81 98 HIS A N 1
ATOM 782 C CA . HIS A 1 98 ? 15.981 -0.283 -17.864 1.00 90.81 98 HIS A CA 1
ATOM 783 C C . HIS A 1 98 ? 14.960 -0.043 -18.976 1.00 90.81 98 HIS A C 1
ATOM 785 O O . HIS A 1 98 ? 14.363 1.029 -19.023 1.00 90.81 98 HIS A O 1
ATOM 791 N N . ILE A 1 99 ? 14.696 -1.032 -19.834 1.00 89.19 99 ILE A N 1
ATOM 792 C CA . ILE A 1 99 ? 13.664 -0.907 -20.874 1.00 89.19 99 ILE A CA 1
ATOM 793 C C . ILE A 1 99 ? 12.255 -0.852 -20.273 1.00 89.19 99 ILE A C 1
ATOM 795 O O . ILE A 1 99 ? 11.439 -0.047 -20.716 1.00 89.19 99 ILE A O 1
ATOM 799 N N . ILE A 1 100 ? 11.964 -1.644 -19.237 1.00 85.56 100 ILE A N 1
ATOM 800 C CA . ILE A 1 100 ? 10.697 -1.547 -18.496 1.00 85.56 100 ILE A CA 1
ATOM 801 C C . ILE A 1 100 ? 10.532 -0.139 -17.914 1.00 85.56 100 ILE A C 1
ATOM 803 O O . ILE A 1 100 ? 9.494 0.489 -18.099 1.00 85.56 100 ILE A O 1
ATOM 807 N N . ALA A 1 101 ? 11.562 0.370 -17.240 1.00 82.75 101 ALA A N 1
ATOM 808 C CA . ALA A 1 101 ? 11.540 1.686 -16.618 1.00 82.75 101 ALA A CA 1
ATOM 809 C C . ALA A 1 101 ? 11.441 2.827 -17.637 1.00 82.75 101 ALA A C 1
ATOM 811 O O . ALA A 1 101 ? 10.745 3.809 -17.390 1.00 82.75 101 ALA A O 1
ATOM 812 N N . LYS A 1 102 ? 12.079 2.681 -18.805 1.00 87.06 102 LYS A N 1
ATOM 813 C CA . LYS A 1 102 ? 11.942 3.608 -19.933 1.00 87.06 102 LYS A CA 1
ATOM 814 C C . LYS A 1 102 ? 10.471 3.783 -20.313 1.00 87.06 102 LYS A C 1
ATOM 816 O O . LYS A 1 102 ? 10.010 4.914 -20.447 1.00 87.06 102 LYS A O 1
ATOM 821 N N . TRP A 1 103 ? 9.749 2.673 -20.469 1.00 83.38 103 TRP A N 1
ATOM 822 C CA . TRP A 1 103 ? 8.348 2.684 -20.884 1.00 83.38 103 TRP A CA 1
ATOM 823 C C . TRP A 1 103 ? 7.400 3.151 -19.785 1.00 83.38 103 TRP A C 1
ATOM 825 O O . TRP A 1 103 ? 6.582 4.028 -20.026 1.00 83.38 103 TRP A O 1
ATOM 835 N N . GLU A 1 104 ? 7.542 2.636 -18.567 1.00 79.25 104 GLU A N 1
ATOM 836 C CA . GLU A 1 104 ? 6.738 3.068 -17.414 1.00 79.25 104 GLU A CA 1
ATOM 837 C C . GLU A 1 104 ? 6.940 4.561 -17.111 1.00 79.25 104 GLU A C 1
ATOM 839 O O . GLU A 1 104 ? 5.987 5.272 -16.806 1.00 79.25 104 GLU A O 1
ATOM 844 N N . GLY A 1 105 ? 8.171 5.057 -17.250 1.00 71.81 105 GLY A N 1
ATOM 845 C CA . GLY A 1 105 ? 8.478 6.473 -17.106 1.00 71.81 105 GLY A CA 1
ATOM 846 C C . GLY A 1 105 ? 7.922 7.332 -18.235 1.00 71.81 105 GLY A C 1
ATOM 847 O O . GLY A 1 105 ? 7.474 8.442 -17.975 1.00 71.81 105 GLY A O 1
ATOM 848 N N . LEU A 1 106 ? 7.913 6.835 -19.474 1.00 73.19 106 LEU A N 1
ATOM 849 C CA . LEU A 1 106 ? 7.305 7.545 -20.601 1.00 73.19 106 LEU A CA 1
ATOM 850 C C . LEU A 1 106 ? 5.786 7.643 -20.455 1.00 73.19 106 LEU A C 1
ATOM 852 O O . LEU A 1 106 ? 5.248 8.734 -20.597 1.00 73.19 106 LEU A O 1
ATOM 856 N N . LEU A 1 107 ? 5.128 6.555 -20.050 1.00 68.50 107 LEU A N 1
ATOM 857 C CA . LEU A 1 107 ? 3.699 6.558 -19.730 1.00 68.50 107 LEU A CA 1
ATOM 858 C C . LEU A 1 107 ? 3.383 7.538 -18.588 1.00 68.50 107 LEU A C 1
ATOM 860 O O . LEU A 1 107 ? 2.453 8.330 -18.694 1.00 68.50 107 LEU A O 1
ATOM 864 N N . LEU A 1 108 ? 4.187 7.547 -17.518 1.00 64.94 108 LEU A N 1
ATOM 865 C CA . LEU A 1 108 ? 4.012 8.467 -16.389 1.00 64.94 108 LEU A CA 1
ATOM 866 C C . LEU A 1 108 ? 4.289 9.934 -16.769 1.00 64.94 108 LEU A C 1
ATOM 868 O O . LEU A 1 108 ? 3.643 10.841 -16.250 1.00 64.94 108 LEU A O 1
ATOM 872 N N . TYR A 1 109 ? 5.231 10.169 -17.682 1.00 67.38 109 TYR A N 1
ATOM 873 C CA . TYR A 1 109 ? 5.561 11.491 -18.209 1.00 67.38 109 TYR A CA 1
ATOM 874 C C . TYR A 1 109 ? 4.463 12.045 -19.118 1.00 67.38 109 TYR A C 1
ATOM 876 O O . TYR A 1 109 ? 4.033 13.178 -18.912 1.00 67.38 109 TYR A O 1
ATOM 884 N N . GLU A 1 110 ? 4.008 11.268 -20.106 1.00 62.72 110 GLU A N 1
ATOM 885 C CA . GLU A 1 110 ? 2.895 11.637 -20.993 1.00 62.72 110 GLU A CA 1
ATOM 886 C C . GLU A 1 110 ? 1.642 11.950 -20.173 1.00 62.72 110 GLU A C 1
ATOM 888 O O . GLU A 1 110 ? 1.013 12.988 -20.372 1.00 62.72 110 GLU A O 1
ATOM 893 N N . TYR A 1 111 ? 1.367 11.123 -19.163 1.00 56.53 111 TYR A N 1
ATOM 894 C CA . TYR A 1 111 ? 0.260 11.321 -18.239 1.00 56.53 111 TYR A CA 1
ATOM 895 C C . TYR A 1 111 ? 0.401 12.604 -17.401 1.00 56.53 111 TYR A C 1
ATOM 897 O O . TYR A 1 111 ? -0.540 13.386 -17.283 1.00 56.53 111 TYR A O 1
ATOM 905 N N . ALA A 1 112 ? 1.588 12.876 -16.854 1.00 54.56 112 ALA A N 1
ATOM 906 C CA . ALA A 1 112 ? 1.809 14.055 -16.024 1.00 54.56 112 ALA A CA 1
ATOM 907 C C . ALA A 1 112 ? 1.852 15.376 -16.810 1.00 54.56 112 ALA A C 1
ATOM 909 O O . ALA A 1 112 ? 1.416 16.393 -16.281 1.00 54.56 112 ALA A O 1
ATOM 910 N N . ASN A 1 113 ? 2.345 15.396 -18.055 1.00 53.41 113 ASN A N 1
ATOM 911 C CA . ASN A 1 113 ? 2.317 16.618 -18.876 1.00 53.41 113 ASN A CA 1
ATOM 912 C C . ASN A 1 113 ? 0.925 16.956 -19.413 1.00 53.41 113 ASN A C 1
ATOM 914 O O . ASN A 1 113 ? 0.725 18.079 -19.870 1.00 53.41 113 ASN A O 1
ATOM 918 N N . GLY A 1 114 ? -0.031 16.025 -19.345 1.00 51.28 114 GLY A N 1
ATOM 919 C CA . GLY A 1 114 ? -1.445 16.342 -19.534 1.00 51.28 114 GLY A CA 1
ATOM 920 C C . GLY A 1 114 ? -2.003 17.294 -18.463 1.00 51.28 114 GLY A C 1
ATOM 921 O O . GLY A 1 114 ? -3.088 17.836 -18.650 1.00 51.28 114 GLY A O 1
ATOM 922 N N . PHE A 1 115 ? -1.265 17.541 -17.368 1.00 43.53 115 PHE A N 1
ATOM 923 C CA . PHE A 1 115 ? -1.639 18.428 -16.264 1.00 43.53 115 PHE A CA 1
ATOM 924 C C . PHE A 1 115 ? -0.580 19.525 -16.038 1.00 43.53 115 PHE A C 1
ATOM 926 O O . PHE A 1 115 ? 0.606 19.257 -15.858 1.00 43.53 115 PHE A O 1
ATOM 933 N N . SER A 1 116 ? -1.003 20.789 -16.021 1.00 43.34 116 SER A N 1
ATOM 934 C CA . SER A 1 116 ? -0.136 21.952 -16.265 1.00 43.34 116 SER A CA 1
ATOM 935 C C . SER A 1 116 ? 0.860 22.365 -15.161 1.00 43.34 116 SER A C 1
ATOM 937 O O . SER A 1 116 ? 1.7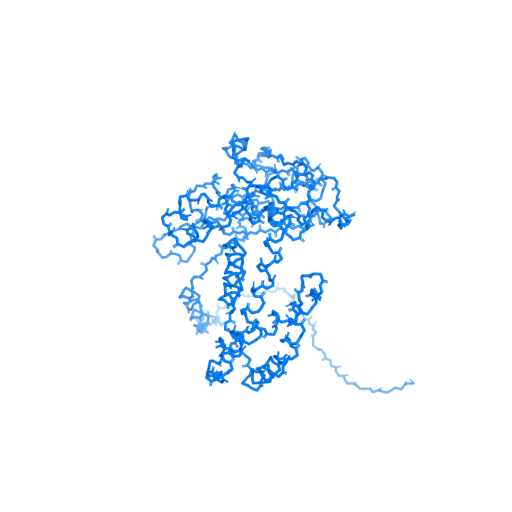09 23.195 -15.460 1.00 43.34 116 SER A O 1
ATOM 939 N N . ASP A 1 117 ? 0.852 21.794 -13.945 1.00 44.78 117 ASP A N 1
ATOM 940 C CA . ASP A 1 117 ? 1.644 22.335 -12.808 1.00 44.78 117 ASP A CA 1
ATOM 941 C C . ASP A 1 117 ? 2.484 21.325 -11.985 1.00 44.78 117 ASP A C 1
ATOM 943 O O . ASP A 1 117 ? 2.871 21.606 -10.848 1.00 44.78 117 ASP A O 1
ATOM 947 N N . PHE A 1 118 ? 2.836 20.145 -12.515 1.00 44.00 118 PHE A N 1
ATOM 948 C CA . PHE A 1 118 ? 3.709 19.192 -11.799 1.00 44.00 118 PHE A CA 1
ATOM 949 C C . PHE A 1 118 ? 5.111 19.096 -12.426 1.00 44.00 118 PHE A C 1
ATOM 951 O O . PHE A 1 118 ? 5.270 18.732 -13.592 1.00 44.00 118 PHE A O 1
ATOM 958 N N . HIS A 1 119 ? 6.163 19.393 -11.650 1.00 50.38 119 HIS A N 1
ATOM 959 C CA . HIS A 1 119 ? 7.557 19.254 -12.092 1.00 50.38 119 HIS A CA 1
ATOM 960 C C . HIS A 1 119 ? 8.276 18.131 -11.327 1.00 50.38 119 HIS A C 1
ATOM 962 O O . HIS A 1 119 ? 8.702 18.300 -10.185 1.00 50.38 119 HIS A O 1
ATOM 968 N N . ALA A 1 120 ? 8.443 16.988 -11.999 1.00 45.22 120 ALA A N 1
ATOM 969 C CA . ALA A 1 120 ? 9.050 15.745 -11.501 1.00 45.22 120 ALA A CA 1
ATOM 970 C C . ALA A 1 120 ? 10.456 15.890 -10.904 1.00 45.22 120 ALA A C 1
ATOM 972 O O . ALA A 1 120 ? 10.881 15.081 -10.082 1.00 45.22 120 ALA A O 1
ATOM 973 N N . GLU A 1 121 ? 11.173 16.933 -11.310 1.00 44.50 121 GLU A N 1
ATOM 974 C CA . GLU A 1 121 ? 12.606 17.123 -11.075 1.00 44.50 121 GLU A CA 1
ATOM 975 C C . GLU A 1 121 ? 12.968 17.304 -9.597 1.00 44.50 121 GLU A C 1
ATOM 977 O O . GLU A 1 121 ? 14.124 17.149 -9.224 1.00 44.50 121 GLU A O 1
ATOM 982 N N . LYS A 1 122 ? 11.973 17.544 -8.734 1.00 45.56 122 LYS A N 1
ATOM 983 C CA . LYS A 1 122 ? 12.167 17.702 -7.287 1.00 45.56 122 LYS A CA 1
ATOM 984 C C . LYS A 1 122 ? 11.750 16.482 -6.456 1.00 45.56 122 LYS A C 1
ATOM 986 O O . LYS A 1 122 ? 12.053 16.442 -5.272 1.00 45.56 122 LYS A O 1
ATOM 991 N N . PHE A 1 123 ? 11.087 15.476 -7.032 1.00 47.81 123 PHE A N 1
ATOM 992 C CA . PHE A 1 123 ? 10.480 14.368 -6.270 1.00 47.81 123 PHE A CA 1
ATOM 993 C C . PHE A 1 123 ? 11.514 13.429 -5.619 1.00 47.81 123 PHE A C 1
ATOM 995 O O . PHE A 1 123 ? 11.346 12.972 -4.489 1.00 47.81 123 PHE A O 1
ATOM 1002 N N . ARG A 1 124 ? 12.626 13.183 -6.314 1.00 40.12 124 ARG A N 1
ATOM 1003 C CA . ARG A 1 124 ? 13.685 12.255 -5.892 1.00 40.12 124 ARG A CA 1
ATOM 1004 C C . ARG A 1 124 ? 14.566 12.823 -4.771 1.00 40.12 124 ARG A C 1
ATOM 1006 O O . ARG A 1 124 ? 14.855 12.126 -3.803 1.00 40.12 124 ARG A O 1
ATOM 1013 N N . ASP A 1 125 ? 14.890 14.114 -4.855 1.00 45.03 125 ASP A N 1
ATOM 1014 C CA . ASP A 1 125 ? 15.596 14.878 -3.810 1.00 45.03 125 ASP A CA 1
ATOM 1015 C C . ASP A 1 125 ? 14.824 14.925 -2.484 1.00 45.03 125 ASP A C 1
ATOM 1017 O O . ASP A 1 125 ? 15.405 15.109 -1.414 1.00 45.03 125 ASP A O 1
ATOM 1021 N N . TYR A 1 126 ? 13.509 14.743 -2.558 1.00 46.62 126 TYR A N 1
ATOM 1022 C CA . TYR A 1 126 ? 12.603 14.760 -1.423 1.00 46.62 126 TYR A CA 1
ATOM 1023 C C . TYR A 1 126 ? 12.449 13.396 -0.740 1.00 46.62 126 TYR A C 1
ATOM 1025 O O . TYR A 1 126 ? 12.359 13.355 0.479 1.00 46.62 126 TYR A O 1
ATOM 1033 N N . MET A 1 127 ? 12.470 12.292 -1.494 1.00 43.19 127 MET A N 1
ATOM 1034 C CA . MET A 1 127 ? 12.406 10.923 -0.955 1.00 43.19 127 MET A CA 1
ATOM 1035 C C . MET A 1 127 ? 13.732 10.450 -0.341 1.00 43.19 127 MET A C 1
ATOM 1037 O O . MET A 1 127 ? 13.731 9.628 0.573 1.00 43.19 127 MET A O 1
ATOM 1041 N N . LEU A 1 128 ? 14.864 10.948 -0.851 1.00 41.22 128 LEU A N 1
ATOM 1042 C CA . LEU A 1 128 ? 16.204 10.459 -0.498 1.00 41.22 128 LEU A CA 1
ATOM 1043 C C . LEU A 1 128 ? 16.916 11.287 0.579 1.00 41.22 128 LEU A C 1
ATOM 1045 O O . LEU A 1 128 ? 17.875 10.817 1.186 1.00 41.22 128 LEU A O 1
ATOM 1049 N N . ASN A 1 129 ? 16.470 12.513 0.839 1.00 45.03 129 ASN A N 1
ATOM 1050 C CA . ASN A 1 129 ? 17.023 13.338 1.903 1.00 45.03 129 ASN A CA 1
ATOM 1051 C C . ASN A 1 129 ? 16.177 13.140 3.165 1.00 45.03 129 ASN A C 1
ATOM 1053 O O . ASN A 1 129 ? 15.102 13.709 3.261 1.00 45.03 129 ASN A O 1
ATOM 1057 N N . GLN A 1 130 ? 16.644 12.336 4.126 1.00 40.69 130 GLN A N 1
ATOM 1058 C CA . GLN A 1 130 ? 15.855 11.926 5.297 1.00 40.69 130 GLN A CA 1
ATOM 1059 C C . GLN A 1 130 ? 15.327 13.112 6.124 1.00 40.69 130 GLN A C 1
ATOM 1061 O O . GLN A 1 130 ? 14.205 13.042 6.612 1.00 40.69 130 GLN A O 1
ATOM 1066 N N . SER A 1 131 ? 16.058 14.230 6.216 1.00 40.88 131 SER A N 1
ATOM 1067 C CA . SER A 1 131 ? 15.574 15.452 6.871 1.00 40.88 131 SER A CA 1
ATOM 1068 C C . SER A 1 131 ? 14.559 16.229 6.018 1.00 40.88 131 SER A C 1
ATOM 1070 O O . SER A 1 131 ? 13.616 16.768 6.584 1.00 40.88 131 SER A O 1
ATOM 1072 N N . LYS A 1 132 ? 14.639 16.229 4.675 1.00 40.66 132 LYS A N 1
ATOM 1073 C CA . LYS A 1 132 ? 13.588 16.790 3.787 1.00 40.66 132 LYS A CA 1
ATOM 1074 C C . LYS A 1 132 ? 12.378 15.868 3.575 1.00 40.66 132 LYS A C 1
ATOM 1076 O O . LYS A 1 132 ? 11.279 16.373 3.393 1.00 40.66 132 LYS A O 1
ATOM 1081 N N . ALA A 1 133 ? 12.563 14.554 3.639 1.00 40.59 133 ALA A N 1
ATOM 1082 C CA . ALA A 1 133 ? 11.530 13.521 3.656 1.00 40.59 133 ALA A CA 1
ATOM 1083 C C . ALA A 1 133 ? 10.777 13.514 4.993 1.00 40.59 133 ALA A C 1
ATOM 1085 O O . ALA A 1 133 ? 9.604 13.170 5.034 1.00 40.59 133 ALA A O 1
ATOM 1086 N N . MET A 1 134 ? 11.450 13.921 6.079 1.00 38.12 134 MET A N 1
ATOM 1087 C CA . MET A 1 134 ? 10.836 14.240 7.372 1.00 38.12 134 MET A CA 1
ATOM 1088 C C . MET A 1 134 ? 10.163 15.624 7.393 1.00 38.12 134 MET A C 1
ATOM 1090 O O . MET A 1 134 ? 9.239 15.819 8.177 1.00 38.12 134 MET A O 1
ATOM 1094 N N . LEU A 1 135 ? 10.600 16.577 6.553 1.00 36.00 135 LEU A N 1
ATOM 1095 C CA . LEU A 1 135 ?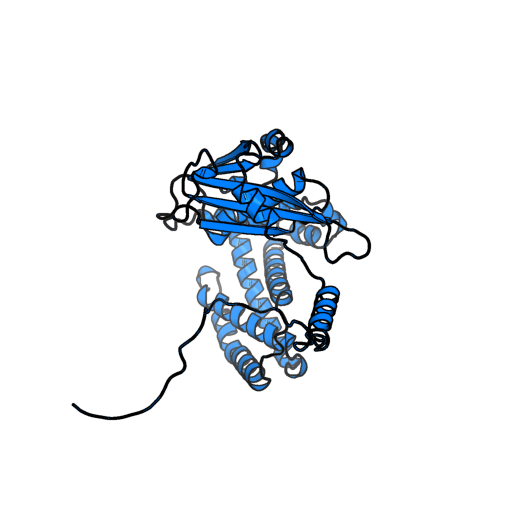 9.931 17.878 6.352 1.00 36.00 135 LEU A CA 1
ATOM 1096 C C . LEU A 1 135 ? 8.752 17.798 5.371 1.00 36.00 135 LEU A C 1
ATOM 1098 O O . LEU A 1 135 ? 7.845 18.627 5.431 1.00 36.00 135 LEU A O 1
ATOM 1102 N N . MET A 1 136 ? 8.762 16.832 4.453 1.00 40.56 136 MET A N 1
ATOM 1103 C CA . MET A 1 136 ? 7.579 16.451 3.704 1.00 40.56 136 MET A CA 1
ATOM 1104 C C . MET A 1 136 ? 6.664 15.694 4.627 1.00 40.56 136 MET A C 1
ATOM 1106 O O . MET A 1 136 ? 6.974 14.598 5.088 1.00 40.56 136 MET A O 1
ATOM 1110 N N . ASP A 1 137 ? 5.510 16.292 4.851 1.00 38.06 137 ASP A N 1
ATOM 1111 C CA . ASP A 1 137 ? 4.449 15.637 5.571 1.00 38.06 137 ASP A CA 1
ATOM 1112 C C . ASP A 1 137 ? 4.213 14.240 4.970 1.00 38.06 137 ASP A C 1
ATOM 1114 O O . ASP A 1 137 ? 4.058 14.085 3.755 1.00 38.06 137 ASP A O 1
ATOM 1118 N N . LYS A 1 138 ? 4.201 13.206 5.817 1.00 39.34 138 LYS A N 1
ATOM 1119 C CA . LYS A 1 138 ? 3.898 11.810 5.443 1.00 39.34 138 LYS A CA 1
ATOM 1120 C C . LYS A 1 138 ? 2.566 11.743 4.687 1.00 39.34 138 LYS A C 1
ATOM 1122 O O . LYS A 1 138 ? 2.366 10.928 3.788 1.00 39.34 138 LYS A O 1
ATOM 1127 N N . GLN A 1 139 ? 1.703 12.695 5.007 1.00 39.28 139 GLN A N 1
ATOM 1128 C CA . GLN A 1 139 ? 0.453 12.993 4.358 1.00 39.28 139 GLN A CA 1
ATOM 1129 C C . GLN A 1 139 ? 0.568 13.414 2.879 1.00 39.28 139 GLN A C 1
ATOM 1131 O O . GLN A 1 139 ? -0.363 13.162 2.129 1.00 39.28 139 GLN A O 1
ATOM 1136 N N . PHE A 1 140 ? 1.680 13.998 2.417 1.00 40.94 140 PHE A N 1
ATOM 1137 C CA . PHE A 1 140 ? 1.933 14.416 1.025 1.00 40.94 140 PHE A CA 1
ATOM 1138 C C . PHE A 1 140 ? 2.375 13.256 0.112 1.00 40.94 140 PHE A C 1
ATOM 1140 O O . PHE A 1 140 ? 1.973 13.181 -1.047 1.00 40.94 140 PHE A O 1
ATOM 1147 N N . LEU A 1 141 ? 3.146 12.298 0.633 1.00 43.84 141 LEU A N 1
ATOM 1148 C CA . LEU A 1 141 ? 3.439 11.042 -0.076 1.00 43.84 141 LEU A CA 1
ATOM 1149 C C . LEU A 1 141 ? 2.209 10.135 -0.127 1.00 43.84 141 LEU A C 1
ATOM 1151 O O . LEU A 1 141 ? 1.923 9.550 -1.172 1.00 43.84 141 LEU A O 1
ATOM 1155 N N . TYR A 1 142 ? 1.430 10.121 0.958 1.00 43.88 142 TYR A N 1
ATOM 1156 C CA . TYR A 1 142 ? 0.070 9.597 0.932 1.00 43.88 142 TYR A CA 1
ATOM 1157 C C . TYR A 1 142 ? -0.792 10.355 -0.079 1.00 43.88 142 TYR A C 1
ATOM 1159 O O . TYR A 1 142 ? -1.419 9.705 -0.888 1.00 43.88 142 TYR A O 1
ATOM 1167 N N . THR A 1 143 ? -0.718 11.686 -0.168 1.00 43.16 143 THR A N 1
ATOM 1168 C CA . THR A 1 143 ? -1.467 12.507 -1.140 1.00 43.16 143 THR A CA 1
ATOM 1169 C C . THR A 1 143 ? -1.130 12.177 -2.590 1.00 43.16 143 THR A C 1
ATOM 1171 O O . THR A 1 143 ? -2.027 12.208 -3.417 1.00 43.16 143 THR A O 1
ATOM 1174 N N . ILE A 1 144 ? 0.127 11.870 -2.929 1.00 45.81 144 ILE A N 1
ATOM 1175 C CA . ILE A 1 144 ? 0.541 11.498 -4.295 1.00 45.81 144 ILE A CA 1
ATOM 1176 C C . ILE A 1 144 ? 0.126 10.058 -4.625 1.00 45.81 144 ILE A C 1
ATOM 1178 O O . ILE A 1 144 ? -0.399 9.818 -5.712 1.00 45.81 144 ILE A O 1
ATOM 1182 N N . ALA A 1 145 ? 0.285 9.119 -3.687 1.00 46.56 145 ALA A N 1
ATOM 1183 C CA . ALA A 1 145 ? -0.236 7.759 -3.829 1.00 46.56 145 ALA A CA 1
ATOM 1184 C C . ALA A 1 145 ? -1.775 7.744 -3.889 1.00 46.56 145 ALA A C 1
ATOM 1186 O O . ALA A 1 145 ? -2.359 7.031 -4.694 1.00 46.56 145 ALA A O 1
ATOM 1187 N N . GLU A 1 146 ? -2.438 8.586 -3.102 1.00 45.06 146 GLU A N 1
ATOM 1188 C CA . GLU A 1 146 ? -3.885 8.775 -3.075 1.00 45.06 146 GLU A CA 1
ATOM 1189 C C . GLU A 1 146 ? -4.379 9.516 -4.315 1.00 45.06 146 GLU A C 1
ATOM 1191 O O . GLU A 1 146 ? -5.428 9.144 -4.801 1.00 45.06 146 GLU A O 1
ATOM 1196 N N . LYS A 1 147 ? -3.659 10.487 -4.898 1.00 42.22 147 LYS A N 1
ATOM 1197 C CA . LYS A 1 147 ? -4.049 11.112 -6.184 1.00 42.22 147 LYS A CA 1
ATOM 1198 C C . LYS A 1 147 ? -3.940 10.121 -7.343 1.00 42.22 147 LYS A C 1
ATOM 1200 O O . LYS A 1 147 ? -4.849 10.031 -8.158 1.00 42.22 147 LYS A O 1
ATOM 1205 N N . TYR A 1 148 ? -2.874 9.323 -7.346 1.00 43.75 148 TYR A N 1
ATOM 1206 C CA . TYR A 1 148 ? -2.663 8.230 -8.295 1.00 43.75 148 TYR A CA 1
ATOM 1207 C C . TYR A 1 148 ? -3.731 7.122 -8.167 1.00 43.75 148 TYR A C 1
ATOM 1209 O O . TYR A 1 148 ? -4.162 6.549 -9.166 1.00 43.75 148 TYR A O 1
ATOM 1217 N N . LEU A 1 149 ? -4.198 6.831 -6.947 1.00 41.69 149 LEU A N 1
ATOM 1218 C CA . LEU A 1 149 ? -5.284 5.875 -6.683 1.00 41.69 149 LEU A CA 1
ATOM 1219 C C . LEU A 1 149 ? -6.694 6.489 -6.865 1.00 41.69 149 LEU A C 1
ATOM 1221 O O . LEU A 1 149 ? -7.622 5.784 -7.263 1.00 41.69 149 LEU A O 1
ATOM 1225 N N . ALA A 1 150 ? -6.865 7.794 -6.634 1.00 39.78 150 ALA A N 1
ATOM 1226 C CA . ALA A 1 150 ? -8.099 8.554 -6.851 1.00 39.78 150 ALA A CA 1
ATOM 1227 C C . ALA A 1 150 ? -8.439 8.635 -8.338 1.00 39.78 150 ALA A C 1
ATOM 1229 O O . ALA A 1 150 ? -9.557 8.338 -8.731 1.00 39.78 150 ALA A O 1
ATOM 1230 N N . GLU A 1 151 ? -7.467 8.969 -9.186 1.00 40.28 151 GLU A N 1
ATOM 1231 C CA . GLU A 1 151 ? -7.669 9.059 -10.637 1.00 40.28 151 GLU A CA 1
ATOM 1232 C C . GLU A 1 151 ? -8.062 7.704 -11.255 1.00 40.28 151 GLU A C 1
ATOM 1234 O O . GLU A 1 151 ? -8.829 7.666 -12.213 1.00 40.28 151 GLU A O 1
ATOM 1239 N N . ARG A 1 152 ? -7.649 6.582 -10.644 1.00 37.31 152 ARG A N 1
ATOM 1240 C CA . ARG A 1 152 ? -8.051 5.219 -11.044 1.00 37.31 152 ARG A CA 1
ATOM 1241 C C . ARG A 1 152 ? -9.403 4.749 -10.512 1.00 37.31 152 ARG A C 1
ATOM 1243 O O . ARG A 1 152 ? -10.026 3.889 -11.126 1.00 37.31 152 ARG A O 1
ATOM 1250 N N . SER A 1 153 ? -9.873 5.282 -9.391 1.00 39.12 153 SER A N 1
ATOM 1251 C CA . SER A 1 153 ? -11.172 4.900 -8.818 1.00 39.12 153 SER A CA 1
ATOM 1252 C C . SER A 1 153 ? -12.363 5.575 -9.522 1.00 39.12 153 SER A C 1
ATOM 1254 O O . SER A 1 153 ? -13.511 5.184 -9.309 1.00 39.12 153 SER A O 1
ATOM 1256 N N . PHE A 1 154 ? -12.094 6.511 -10.444 1.00 39.25 154 PHE A N 1
ATOM 1257 C CA . PHE A 1 154 ? -13.073 7.083 -11.379 1.00 39.25 154 PHE A CA 1
ATOM 1258 C C . PHE A 1 154 ? -13.338 6.226 -12.633 1.00 39.25 154 PHE A C 1
ATOM 1260 O O . PHE A 1 154 ? -14.300 6.494 -13.359 1.00 39.25 154 PHE A O 1
ATOM 1267 N N . GLU A 1 155 ? -12.573 5.157 -12.879 1.00 40.88 155 GLU A N 1
ATOM 1268 C CA . GLU A 1 155 ? -12.895 4.193 -13.936 1.00 40.88 155 GLU A CA 1
ATOM 1269 C C . GLU A 1 155 ? -13.995 3.236 -13.448 1.00 40.88 155 GLU A C 1
ATOM 1271 O O . GLU A 1 155 ? -13.749 2.235 -12.774 1.00 40.88 155 GLU A O 1
ATOM 1276 N N . LYS A 1 156 ? -15.248 3.598 -13.767 1.00 41.47 156 LYS A N 1
ATOM 1277 C CA . LYS A 1 156 ? -16.493 2.875 -13.455 1.00 41.47 156 LYS A CA 1
ATOM 1278 C C . LYS A 1 156 ? -16.348 1.350 -13.582 1.00 41.47 156 LYS A C 1
ATOM 1280 O O . LYS A 1 156 ? -16.556 0.775 -14.649 1.00 41.47 156 LYS A O 1
ATOM 1285 N N . LYS A 1 157 ? -16.156 0.671 -12.451 1.00 38.06 157 LYS A N 1
ATOM 1286 C CA . LYS A 1 157 ? -16.690 -0.677 -12.235 1.00 38.06 157 LYS A CA 1
ATOM 1287 C C . LYS A 1 157 ? -17.875 -0.565 -11.291 1.00 38.06 157 LYS A C 1
ATOM 1289 O O . LYS A 1 157 ? -17.769 0.018 -10.218 1.00 38.06 157 LYS A O 1
ATOM 1294 N N . ASN A 1 158 ? -19.014 -1.086 -11.741 1.00 41.44 158 ASN A N 1
ATOM 1295 C CA . ASN A 1 158 ? -20.275 -1.104 -11.011 1.00 41.44 158 ASN A CA 1
ATOM 1296 C C . ASN A 1 158 ? -20.085 -1.640 -9.586 1.00 41.44 158 ASN A C 1
ATOM 1298 O O . ASN A 1 158 ? -19.966 -2.846 -9.375 1.00 41.44 158 ASN A O 1
ATOM 1302 N N . ASN A 1 159 ? -20.167 -0.740 -8.610 1.00 47.06 159 ASN A N 1
ATOM 1303 C CA . ASN A 1 159 ? -20.295 -1.045 -7.189 1.00 47.06 159 ASN A CA 1
ATOM 1304 C C . ASN A 1 159 ? -21.721 -1.524 -6.855 1.00 47.06 159 ASN A C 1
ATOM 1306 O O . ASN A 1 159 ? -22.292 -1.107 -5.861 1.00 47.06 159 ASN A O 1
ATOM 1310 N N . ALA A 1 160 ? -22.326 -2.412 -7.655 1.00 49.56 160 ALA A N 1
ATOM 1311 C CA . ALA A 1 160 ? -23.717 -2.850 -7.459 1.00 49.56 160 ALA A CA 1
ATOM 1312 C C . ALA A 1 160 ? -23.968 -3.508 -6.083 1.00 49.56 160 ALA A C 1
ATOM 1314 O O . ALA A 1 160 ? -25.104 -3.584 -5.626 1.00 49.56 160 ALA A O 1
ATOM 1315 N N . ARG A 1 161 ? -22.904 -3.971 -5.410 1.00 58.47 161 ARG A N 1
ATOM 1316 C CA . ARG A 1 161 ? -22.957 -4.546 -4.058 1.00 58.47 161 ARG A CA 1
ATOM 1317 C C . ARG A 1 161 ? -22.891 -3.497 -2.941 1.00 58.47 161 ARG A C 1
ATOM 1319 O O . ARG A 1 161 ? -23.315 -3.780 -1.824 1.00 58.47 161 ARG A O 1
ATOM 1326 N N . PHE A 1 162 ? -22.355 -2.314 -3.222 1.00 59.28 162 PHE A N 1
ATOM 1327 C CA . PHE A 1 162 ? -22.204 -1.245 -2.247 1.00 59.28 162 PHE A CA 1
ATOM 1328 C C . PHE A 1 162 ? -23.286 -0.200 -2.495 1.00 59.28 162 PHE A C 1
ATOM 1330 O O . PHE A 1 162 ? -23.355 0.388 -3.570 1.00 59.28 162 PHE A O 1
ATOM 1337 N N . GLY A 1 163 ? -24.151 0.011 -1.501 1.00 71.94 163 GLY A N 1
ATOM 1338 C CA . GLY A 1 163 ? -25.145 1.080 -1.552 1.00 71.94 163 GLY A CA 1
ATOM 1339 C C . GLY A 1 163 ? -24.499 2.469 -1.616 1.00 71.94 163 GLY A C 1
ATOM 1340 O O . GLY A 1 163 ? -23.282 2.625 -1.713 1.00 71.94 163 GLY A O 1
ATOM 1341 N N . GLU A 1 164 ? -25.320 3.510 -1.515 1.00 85.31 164 GLU A N 1
ATOM 1342 C CA . GLU A 1 164 ? -24.825 4.892 -1.546 1.00 85.31 164 GLU A CA 1
ATOM 1343 C C . GLU A 1 164 ? -23.926 5.270 -0.356 1.00 85.31 164 GLU A C 1
ATOM 1345 O O . GLU A 1 164 ? -23.194 6.257 -0.434 1.00 85.31 164 GLU A O 1
ATOM 1350 N N . CYS A 1 165 ? -23.996 4.507 0.739 1.00 93.00 165 CYS A N 1
ATOM 1351 C CA . CYS A 1 165 ? -23.286 4.781 1.980 1.00 93.00 165 CYS A CA 1
ATOM 1352 C C . CYS A 1 165 ? -22.685 3.503 2.585 1.00 93.00 165 CYS A C 1
ATOM 1354 O O . CYS A 1 165 ? -23.292 2.426 2.544 1.00 93.00 165 CYS A O 1
ATOM 1356 N N . VAL A 1 166 ? -21.513 3.656 3.196 1.00 95.94 166 VAL A N 1
ATOM 1357 C CA . VAL A 1 166 ? -20.854 2.672 4.054 1.00 95.94 166 VAL A CA 1
ATOM 1358 C C . VAL A 1 166 ? -20.646 3.293 5.426 1.00 95.94 166 VAL A C 1
ATOM 1360 O O . VAL A 1 166 ? -20.226 4.446 5.542 1.00 95.94 166 VAL A O 1
ATOM 1363 N N . THR A 1 167 ? -20.889 2.506 6.471 1.00 97.94 167 THR A N 1
ATOM 1364 C CA . THR A 1 167 ? -20.627 2.906 7.851 1.00 97.94 167 THR A CA 1
ATOM 1365 C C . THR A 1 167 ? -19.411 2.176 8.410 1.00 97.94 167 THR A C 1
ATOM 1367 O O . THR A 1 167 ? -19.292 0.962 8.268 1.00 97.94 167 THR A O 1
ATOM 1370 N N . ILE A 1 168 ? -18.520 2.908 9.074 1.00 98.19 168 ILE A N 1
ATOM 1371 C CA . ILE A 1 168 ? -17.318 2.394 9.728 1.00 98.19 168 ILE A CA 1
ATOM 1372 C C . ILE A 1 168 ? -17.417 2.658 11.230 1.00 98.19 168 ILE A C 1
ATOM 1374 O O . ILE A 1 168 ? -17.727 3.777 11.633 1.00 98.19 168 ILE A O 1
ATOM 1378 N N . PHE A 1 169 ? -17.115 1.658 12.051 1.00 98.31 169 PHE A N 1
ATOM 1379 C CA . PHE A 1 169 ? -16.932 1.808 13.498 1.00 98.31 169 PHE A CA 1
ATOM 1380 C C . PHE A 1 169 ? -15.472 1.546 13.827 1.00 98.31 169 PHE A C 1
ATOM 1382 O O . PHE A 1 169 ? -14.914 0.562 13.345 1.00 98.31 169 PHE A O 1
ATOM 1389 N N . ILE A 1 170 ? -14.850 2.440 14.587 1.00 97.88 170 ILE A N 1
ATOM 1390 C CA . ILE A 1 170 ? -13.418 2.406 14.888 1.00 97.88 170 ILE A CA 1
ATOM 1391 C C . ILE A 1 170 ? -13.231 2.497 16.399 1.00 97.88 170 ILE A C 1
ATOM 1393 O O . ILE A 1 170 ? -13.917 3.282 17.053 1.00 97.88 170 ILE A O 1
ATOM 1397 N N . ASP A 1 171 ? -12.294 1.716 16.927 1.00 97.06 171 ASP A N 1
ATOM 1398 C CA . ASP A 1 171 ? -11.858 1.767 18.324 1.00 97.06 171 ASP A CA 1
ATOM 1399 C C . ASP A 1 171 ? -10.331 1.690 18.408 1.00 97.06 171 ASP A C 1
ATOM 1401 O O . ASP A 1 171 ? -9.703 0.915 17.679 1.00 97.06 171 ASP A O 1
ATOM 1405 N N . GLU A 1 172 ? -9.735 2.473 19.302 1.00 94.56 172 GLU A N 1
ATOM 1406 C CA . GLU A 1 172 ? -8.319 2.402 19.648 1.00 94.56 172 GLU A CA 1
ATOM 1407 C C . GLU A 1 172 ? -8.081 1.771 21.023 1.00 94.56 172 GLU A C 1
ATOM 1409 O O . GLU A 1 172 ? -8.836 1.951 21.977 1.00 94.56 172 GLU A O 1
ATOM 1414 N N . THR A 1 173 ? -6.960 1.071 21.172 1.00 92.25 173 THR A N 1
ATOM 1415 C CA . THR A 1 173 ? -6.544 0.521 22.459 1.00 92.25 173 THR A CA 1
ATOM 1416 C C . THR A 1 173 ? -5.038 0.621 22.641 1.00 92.25 173 THR A C 1
ATOM 1418 O O . THR A 1 173 ? -4.256 0.352 21.731 1.00 92.25 173 THR A O 1
ATOM 1421 N N . ILE A 1 174 ? -4.622 0.972 23.854 1.00 91.12 174 ILE A N 1
ATOM 1422 C CA . ILE A 1 174 ? -3.227 0.923 24.284 1.00 91.12 174 ILE A CA 1
ATOM 1423 C C . ILE A 1 174 ? -3.145 -0.175 25.338 1.00 91.12 174 ILE A C 1
ATOM 1425 O O . ILE A 1 174 ? -3.835 -0.124 26.357 1.00 91.12 174 ILE A O 1
ATOM 1429 N N . LYS A 1 175 ? -2.334 -1.197 25.075 1.00 87.44 175 LYS A N 1
ATOM 1430 C CA . LYS A 1 175 ? -2.167 -2.365 25.948 1.00 87.44 175 LYS A CA 1
ATOM 1431 C C . LYS A 1 175 ? -0.715 -2.515 26.354 1.00 87.44 175 LYS A C 1
ATOM 1433 O O . LYS A 1 175 ? 0.175 -2.130 25.605 1.00 87.44 175 LYS A O 1
ATOM 1438 N N . ASN A 1 176 ? -0.464 -3.157 27.489 1.00 85.31 176 ASN A N 1
ATOM 1439 C CA . ASN A 1 176 ? 0.890 -3.578 27.832 1.00 85.31 176 ASN A CA 1
ATOM 1440 C C . ASN A 1 176 ? 1.392 -4.609 26.816 1.00 85.31 176 ASN A C 1
ATOM 1442 O O . ASN A 1 176 ? 0.657 -5.513 26.418 1.00 85.31 176 ASN A O 1
ATOM 1446 N N . ASN A 1 177 ? 2.648 -4.468 26.406 1.00 81.44 177 ASN A N 1
ATOM 1447 C CA . ASN A 1 177 ? 3.306 -5.379 25.492 1.00 81.44 177 ASN A CA 1
ATOM 1448 C C . ASN A 1 177 ? 3.626 -6.693 26.216 1.00 81.44 177 ASN A C 1
ATOM 1450 O O . ASN A 1 177 ? 4.522 -6.691 27.061 1.00 81.44 177 ASN A O 1
ATOM 1454 N N . PRO A 1 178 ? 2.958 -7.815 25.877 1.00 71.81 178 PRO A N 1
ATOM 1455 C CA . PRO A 1 178 ? 3.169 -9.082 26.571 1.00 71.81 178 PRO A CA 1
ATOM 1456 C C . PRO A 1 178 ? 4.570 -9.663 26.333 1.00 71.81 178 PRO A C 1
ATOM 1458 O O . PRO A 1 178 ? 4.980 -10.573 27.044 1.00 71.81 178 PRO A O 1
ATOM 1461 N N . LEU A 1 179 ? 5.306 -9.154 25.340 1.00 71.88 179 LEU A N 1
ATOM 1462 C CA . LEU A 1 179 ? 6.658 -9.593 25.000 1.00 71.88 179 LEU A CA 1
ATOM 1463 C C . LEU A 1 179 ? 7.750 -8.649 25.521 1.00 71.88 179 LEU A C 1
ATOM 1465 O O . LEU A 1 179 ? 8.932 -8.974 25.402 1.00 71.88 179 LEU A O 1
ATOM 1469 N N . SER A 1 180 ? 7.390 -7.487 26.079 1.00 74.31 180 SER A N 1
ATOM 1470 C CA . SER A 1 180 ? 8.380 -6.558 26.630 1.00 74.31 180 SER A CA 1
ATOM 1471 C C . SER A 1 180 ? 8.705 -6.913 28.076 1.00 74.31 180 SER A C 1
ATOM 1473 O O . SER A 1 180 ? 7.861 -6.796 28.960 1.00 74.31 180 SER A O 1
ATOM 1475 N N . THR A 1 181 ? 9.959 -7.284 28.336 1.00 65.94 181 THR A N 1
ATOM 1476 C CA . THR A 1 181 ? 10.459 -7.563 29.693 1.00 65.94 181 THR A CA 1
ATOM 1477 C C . THR A 1 181 ? 10.594 -6.310 30.554 1.00 65.94 181 THR A C 1
ATOM 1479 O O . THR A 1 181 ? 10.591 -6.411 31.775 1.00 65.94 181 THR A O 1
ATOM 1482 N N . ASN A 1 182 ? 10.702 -5.130 29.938 1.00 73.88 182 ASN A N 1
ATOM 1483 C CA . ASN A 1 182 ? 11.007 -3.874 30.634 1.00 73.88 182 ASN A CA 1
ATOM 1484 C C . ASN A 1 182 ? 9.770 -2.981 30.801 1.00 73.88 182 ASN A C 1
ATOM 1486 O O . ASN A 1 182 ? 9.893 -1.778 31.027 1.00 73.88 182 ASN A O 1
ATOM 1490 N N . GLY A 1 183 ? 8.576 -3.550 30.617 1.00 71.75 183 GLY A N 1
ATOM 1491 C CA . GLY A 1 183 ? 7.391 -2.753 30.344 1.00 71.75 183 GLY A CA 1
ATOM 1492 C C . GLY A 1 183 ? 7.460 -2.140 28.943 1.00 71.75 183 GLY A C 1
ATOM 1493 O O . GLY A 1 183 ? 8.499 -2.061 28.288 1.00 71.75 183 GLY A O 1
ATOM 1494 N N . GLY A 1 184 ? 6.307 -1.802 28.404 1.00 76.81 184 GLY A N 1
ATOM 1495 C CA . GLY A 1 184 ? 6.164 -1.310 27.043 1.00 76.81 184 GLY A CA 1
ATOM 1496 C C . GLY A 1 184 ? 4.703 -1.389 26.670 1.00 76.81 184 GLY A C 1
ATOM 1497 O O . GLY A 1 184 ? 3.979 -2.213 27.225 1.00 76.81 184 GLY A O 1
ATOM 1498 N N . VAL A 1 185 ? 4.265 -0.534 25.759 1.00 84.94 185 VAL A N 1
ATOM 1499 C CA . VAL A 1 185 ? 2.882 -0.527 25.293 1.00 84.94 185 VAL A CA 1
ATOM 1500 C C . VAL A 1 185 ? 2.823 -0.850 23.812 1.00 84.94 185 VAL A C 1
ATOM 1502 O O . VAL A 1 185 ? 3.735 -0.523 23.056 1.00 84.94 185 VAL A O 1
ATOM 1505 N N . ILE A 1 186 ? 1.746 -1.509 23.413 1.00 84.75 186 ILE A N 1
ATOM 1506 C CA . ILE A 1 186 ? 1.352 -1.679 22.024 1.00 84.75 186 ILE A CA 1
ATOM 1507 C C . ILE A 1 186 ? 0.095 -0.867 21.842 1.00 84.75 186 ILE A C 1
ATOM 1509 O O . ILE A 1 186 ? -0.875 -1.010 22.591 1.00 84.75 186 ILE A O 1
ATOM 1513 N N . SER A 1 187 ? 0.129 -0.037 20.819 1.00 90.25 187 SER A N 1
ATOM 1514 C CA . SER A 1 187 ? -1.034 0.692 20.366 1.00 90.25 187 SER A CA 1
ATOM 1515 C C . SER A 1 187 ? -1.657 -0.072 19.219 1.00 90.25 187 SER A C 1
ATOM 1517 O O . SER A 1 187 ? -1.007 -0.331 18.213 1.00 90.25 187 SER A O 1
ATOM 1519 N N . ASN A 1 188 ? -2.908 -0.467 19.394 1.00 92.06 188 ASN A N 1
ATOM 1520 C CA . ASN A 1 188 ? -3.693 -1.112 18.362 1.00 92.06 188 ASN A CA 1
ATOM 1521 C C . ASN A 1 188 ? -4.914 -0.262 18.057 1.00 92.06 188 ASN A C 1
ATOM 1523 O O . ASN A 1 188 ? -5.396 0.510 18.884 1.00 92.06 188 ASN A O 1
ATOM 1527 N N . TYR A 1 189 ? -5.456 -0.480 16.878 1.00 94.94 189 TYR A N 1
ATOM 1528 C CA . TYR A 1 189 ? -6.798 -0.063 16.544 1.00 94.94 189 TYR A CA 1
ATOM 1529 C C . TYR A 1 189 ? -7.548 -1.240 15.948 1.00 94.94 189 TYR A C 1
ATOM 1531 O O . TYR A 1 189 ? -6.965 -2.208 15.449 1.00 94.94 189 TYR A O 1
ATOM 1539 N N . SER A 1 190 ? -8.861 -1.121 15.949 1.00 96.38 190 SER A N 1
ATOM 1540 C CA . SER A 1 190 ? -9.731 -1.985 15.183 1.00 96.38 190 SER A CA 1
ATOM 1541 C C . SER A 1 190 ? -10.724 -1.156 14.387 1.00 96.38 190 SER A C 1
ATOM 1543 O O . SER A 1 190 ? -11.054 -0.029 14.764 1.00 96.38 190 SER A O 1
ATOM 1545 N N . TYR A 1 191 ? -11.194 -1.710 13.276 1.00 97.44 191 TYR A N 1
ATOM 1546 C CA . TYR A 1 191 ? -12.321 -1.132 12.568 1.00 97.44 191 TYR A CA 1
ATOM 1547 C C . TYR A 1 191 ? -13.204 -2.189 11.921 1.00 97.44 191 TYR A C 1
ATOM 1549 O O . TYR A 1 191 ? -12.737 -3.229 11.452 1.00 97.44 191 TYR A O 1
ATOM 1557 N N . LEU A 1 192 ? -14.496 -1.880 11.896 1.00 97.56 192 LEU A N 1
ATOM 1558 C CA . LEU A 1 192 ? -15.557 -2.650 11.263 1.00 97.56 192 LEU A CA 1
ATOM 1559 C C . LEU A 1 192 ? -16.130 -1.819 10.124 1.00 97.56 192 LEU A C 1
ATOM 1561 O O . LEU A 1 192 ? -16.526 -0.677 10.349 1.00 97.56 192 LEU A O 1
ATOM 1565 N N . ILE A 1 193 ? -16.205 -2.386 8.925 1.00 97.00 193 ILE A N 1
ATOM 1566 C CA . ILE A 1 193 ? -16.823 -1.746 7.764 1.00 97.00 193 ILE A CA 1
ATOM 1567 C C . ILE A 1 193 ? -18.129 -2.478 7.461 1.00 97.00 193 ILE A C 1
ATOM 1569 O O . ILE A 1 193 ? -18.127 -3.689 7.230 1.00 97.00 193 ILE A O 1
ATOM 1573 N N . ALA A 1 194 ? -19.241 -1.746 7.443 1.00 96.62 194 ALA A N 1
ATOM 1574 C CA . ALA A 1 194 ? -20.570 -2.280 7.190 1.00 96.62 194 ALA A CA 1
ATOM 1575 C C . ALA A 1 194 ? -21.310 -1.511 6.085 1.00 96.62 194 ALA A C 1
ATOM 1577 O O . ALA A 1 194 ? -21.198 -0.291 5.959 1.00 96.62 194 ALA A O 1
ATOM 1578 N N . LEU A 1 195 ? -22.100 -2.228 5.289 1.00 94.12 195 LEU A N 1
ATOM 1579 C CA . LEU A 1 195 ? -22.934 -1.658 4.234 1.00 94.12 195 LEU A CA 1
ATOM 1580 C C . LEU A 1 195 ? -24.114 -0.864 4.812 1.00 94.12 195 LEU A C 1
ATOM 1582 O O . LEU A 1 195 ? -24.785 -1.312 5.745 1.00 94.12 195 LEU A O 1
ATOM 1586 N N . GLY A 1 196 ? -24.417 0.270 4.177 1.00 94.25 196 GLY A N 1
ATOM 1587 C CA . GLY A 1 196 ? -25.576 1.107 4.473 1.00 94.25 196 GLY A CA 1
ATOM 1588 C C . GLY A 1 196 ? -25.285 2.273 5.419 1.00 94.25 196 GLY A C 1
ATOM 1589 O O . GLY A 1 196 ? -24.218 2.368 6.026 1.00 94.25 196 GLY A O 1
ATOM 1590 N N . ASP A 1 197 ? -26.272 3.165 5.543 1.00 95.69 197 ASP A N 1
ATOM 1591 C CA . ASP A 1 197 ? -26.242 4.312 6.457 1.00 95.69 197 ASP A CA 1
ATOM 1592 C C . ASP A 1 197 ? -26.712 3.905 7.864 1.00 95.69 197 ASP A C 1
ATOM 1594 O O . ASP A 1 197 ? -27.861 4.119 8.264 1.00 95.69 197 ASP A O 1
ATOM 1598 N N . LEU A 1 198 ? -25.830 3.248 8.617 1.00 95.75 198 LEU A N 1
ATOM 1599 C CA . LEU A 1 198 ? -26.131 2.794 9.968 1.00 95.75 198 LEU A CA 1
ATOM 1600 C C . LEU A 1 198 ? -26.036 3.969 10.951 1.00 95.75 198 LEU A C 1
ATOM 1602 O O . LEU A 1 198 ? -25.181 4.847 10.852 1.00 95.75 198 LEU A O 1
ATOM 1606 N N . LYS A 1 199 ? -26.927 3.979 11.944 1.00 94.38 199 LYS A N 1
ATOM 1607 C CA . LYS A 1 199 ? -26.943 4.967 13.035 1.00 94.38 199 LYS A CA 1
ATOM 1608 C C . LYS A 1 199 ? -26.283 4.437 14.304 1.00 94.38 199 LYS A C 1
ATOM 1610 O O . LYS A 1 199 ? -25.882 5.230 15.151 1.00 94.38 199 LYS A O 1
ATOM 1615 N N . LYS A 1 200 ? -26.242 3.112 14.472 1.00 94.44 200 LYS A N 1
ATOM 1616 C CA . LYS A 1 200 ? -25.744 2.426 15.669 1.00 94.44 200 LYS A CA 1
ATOM 1617 C C . LYS A 1 200 ? -25.025 1.134 15.294 1.00 94.44 200 LYS A C 1
ATOM 1619 O O . LYS A 1 200 ? -25.458 0.419 14.394 1.00 94.44 200 LYS A O 1
ATOM 1624 N N . GLU A 1 201 ? -23.998 0.789 16.060 1.00 95.19 201 GLU A N 1
ATOM 1625 C CA . GLU A 1 201 ? -23.205 -0.437 15.885 1.00 95.19 201 GLU A CA 1
ATOM 1626 C C . GLU A 1 201 ? -24.038 -1.725 16.074 1.00 95.19 201 GLU A C 1
ATOM 1628 O O . GLU A 1 201 ? -23.770 -2.777 15.482 1.00 95.19 201 GLU A O 1
ATOM 1633 N N . SER A 1 202 ? -25.127 -1.644 16.847 1.00 95.06 202 SER A N 1
ATOM 1634 C CA . SER A 1 202 ? -26.079 -2.747 17.021 1.00 95.06 202 SER A CA 1
ATOM 1635 C C . SER A 1 202 ? -26.769 -3.165 15.719 1.00 95.06 202 SER A C 1
ATOM 1637 O O . SER A 1 202 ? -27.271 -4.281 15.641 1.00 95.06 202 SER A O 1
ATOM 1639 N N . GLN A 1 203 ? -26.766 -2.311 14.690 1.00 96.44 203 GLN A N 1
ATOM 1640 C CA . GLN A 1 203 ? -27.321 -2.621 13.371 1.00 96.44 203 GLN A CA 1
ATOM 1641 C C . GLN A 1 203 ? -26.370 -3.457 12.498 1.00 96.44 203 GLN A C 1
ATOM 1643 O O . GLN A 1 203 ? -26.784 -3.933 11.441 1.00 96.44 203 GLN A O 1
ATOM 1648 N N . ILE A 1 204 ? -25.112 -3.649 12.915 1.00 95.88 204 ILE A N 1
ATOM 1649 C CA . ILE A 1 204 ? -24.170 -4.544 12.231 1.00 95.88 204 ILE A CA 1
ATOM 1650 C C . ILE A 1 204 ? -24.608 -5.999 12.439 1.00 95.88 204 ILE A C 1
ATOM 1652 O O . ILE A 1 204 ? -24.809 -6.437 13.574 1.00 95.88 204 ILE A O 1
ATOM 1656 N N . ASN A 1 205 ? -24.685 -6.759 11.356 1.00 93.81 205 ASN A N 1
ATOM 1657 C CA . ASN A 1 205 ? -24.963 -8.189 11.323 1.00 93.81 205 ASN A CA 1
ATOM 1658 C C . ASN A 1 205 ? -24.087 -8.868 10.253 1.00 93.81 205 ASN A C 1
ATOM 1660 O O . ASN A 1 205 ? -23.344 -8.209 9.531 1.00 93.81 205 ASN A O 1
ATOM 1664 N N . SER A 1 206 ? -24.173 -10.192 10.141 1.00 89.69 206 SER A N 1
ATOM 1665 C CA . SER A 1 206 ? -23.367 -10.973 9.192 1.00 89.69 206 SER A CA 1
ATOM 1666 C C . SER A 1 206 ? -23.643 -10.663 7.716 1.00 89.69 206 SER A C 1
ATOM 1668 O O . SER A 1 206 ? -22.827 -11.001 6.866 1.00 89.69 206 SER A O 1
ATOM 1670 N N . VAL A 1 207 ? -24.780 -10.040 7.397 1.00 89.88 207 VAL A N 1
ATOM 1671 C CA . VAL A 1 207 ? -25.165 -9.713 6.018 1.00 89.88 207 VAL A CA 1
ATOM 1672 C C . VAL A 1 207 ? -24.563 -8.380 5.580 1.00 89.88 207 VAL A C 1
ATOM 1674 O O . VAL A 1 207 ? -24.166 -8.242 4.424 1.00 89.88 207 VAL A O 1
ATOM 1677 N N . ASN A 1 208 ? -24.494 -7.394 6.482 1.00 93.19 208 ASN A N 1
ATOM 1678 C CA . ASN A 1 208 ? -23.979 -6.064 6.157 1.00 93.19 208 ASN A CA 1
ATOM 1679 C C . ASN A 1 208 ? -22.517 -5.838 6.562 1.00 93.19 208 ASN A C 1
ATOM 1681 O O . ASN A 1 208 ? -21.907 -4.929 6.006 1.00 93.19 208 ASN A O 1
ATOM 1685 N N . LEU A 1 209 ? -21.933 -6.636 7.462 1.00 94.25 209 LEU A N 1
ATOM 1686 C CA . LEU A 1 209 ? -20.504 -6.575 7.770 1.00 94.25 209 LEU A CA 1
ATOM 1687 C C . LEU A 1 209 ? -19.693 -7.098 6.578 1.00 94.25 209 LEU A C 1
ATOM 1689 O O . LEU A 1 209 ? -19.865 -8.238 6.154 1.00 94.25 209 LEU A O 1
ATOM 1693 N N . ILE A 1 210 ? -18.801 -6.268 6.043 1.00 92.12 210 ILE A N 1
ATOM 1694 C CA . ILE A 1 210 ? -17.986 -6.614 4.867 1.00 92.12 210 ILE A CA 1
ATOM 1695 C C . ILE A 1 210 ? -16.500 -6.735 5.174 1.00 92.12 210 ILE A C 1
ATOM 1697 O O . ILE A 1 210 ? -15.781 -7.373 4.405 1.00 92.12 210 ILE A O 1
ATOM 1701 N N . TYR A 1 211 ? -16.046 -6.128 6.269 1.00 93.56 211 TYR A N 1
ATOM 1702 C CA . TYR A 1 211 ? -14.655 -6.185 6.679 1.00 93.56 211 TYR A CA 1
ATOM 1703 C C . TYR A 1 211 ? -14.506 -5.924 8.171 1.00 93.56 211 TYR A C 1
ATOM 1705 O O . TYR A 1 211 ? -15.176 -5.055 8.732 1.00 93.56 211 TYR A O 1
ATOM 1713 N N . GLU A 1 212 ? -13.567 -6.633 8.779 1.00 94.44 212 GLU A N 1
ATOM 1714 C CA . GLU A 1 212 ? -13.101 -6.405 10.137 1.00 94.44 212 GLU A CA 1
ATOM 1715 C C . GLU A 1 212 ? -11.578 -6.500 10.156 1.00 94.44 212 GLU A C 1
ATOM 1717 O O . GLU A 1 212 ? -10.983 -7.334 9.469 1.00 94.44 212 GLU A O 1
ATOM 1722 N N . LYS A 1 213 ? -10.929 -5.622 10.919 1.00 92.81 213 LYS A N 1
ATOM 1723 C CA . LYS A 1 213 ? -9.472 -5.630 11.042 1.00 92.81 213 LYS A CA 1
ATOM 1724 C C . LYS A 1 213 ? -9.030 -5.150 12.403 1.00 92.81 213 LYS A C 1
ATOM 1726 O O . LYS A 1 213 ? -9.621 -4.234 12.968 1.00 92.81 213 LYS A O 1
ATOM 1731 N N . VAL A 1 214 ? -7.928 -5.734 12.859 1.00 92.38 214 VAL A N 1
ATOM 1732 C CA . VAL A 1 214 ? -7.091 -5.208 13.936 1.00 92.38 214 VAL A CA 1
ATOM 1733 C C . VAL A 1 214 ? -5.724 -4.891 13.357 1.00 92.38 214 VAL A C 1
ATOM 1735 O O . VAL A 1 214 ? -5.140 -5.709 12.644 1.00 92.38 214 VAL A O 1
ATOM 1738 N N . GLY A 1 215 ? -5.244 -3.682 13.617 1.00 87.31 215 GLY A N 1
ATOM 1739 C CA . GLY A 1 215 ? -3.942 -3.213 13.170 1.00 87.31 215 GLY A CA 1
ATOM 1740 C C . GLY A 1 215 ? -3.136 -2.661 14.331 1.00 87.31 215 GLY A C 1
ATOM 1741 O O . GLY A 1 215 ? -3.692 -2.172 15.312 1.00 87.31 215 GLY A O 1
ATOM 1742 N N . GLU A 1 216 ? -1.819 -2.753 14.206 1.00 87.75 216 GLU A N 1
ATOM 1743 C CA . GLU A 1 216 ? -0.895 -2.052 15.088 1.00 87.75 216 GLU A CA 1
ATOM 1744 C C . GLU A 1 216 ? -0.733 -0.622 14.570 1.00 87.75 216 GLU A C 1
ATOM 1746 O O . GLU A 1 216 ? -0.617 -0.404 13.361 1.00 87.75 216 GLU A O 1
ATOM 1751 N N . ALA A 1 217 ? -0.756 0.341 15.482 1.00 86.00 217 ALA A N 1
ATOM 1752 C CA . ALA A 1 217 ? -0.502 1.737 15.179 1.00 86.00 217 ALA A CA 1
ATOM 1753 C C . ALA A 1 217 ? 0.994 2.031 15.259 1.00 86.00 217 ALA A C 1
ATOM 1755 O O . ALA A 1 217 ? 1.696 1.534 16.142 1.00 86.00 217 ALA A O 1
ATOM 1756 N N . HIS A 1 218 ? 1.482 2.903 14.382 1.00 75.62 218 HIS A N 1
ATOM 1757 C CA . HIS A 1 218 ? 2.866 3.370 14.455 1.00 75.62 218 HIS A CA 1
ATOM 1758 C C . HIS A 1 218 ? 3.129 4.249 15.681 1.00 75.62 218 HIS A C 1
ATOM 1760 O O . HIS A 1 218 ? 4.258 4.326 16.169 1.00 75.62 218 HIS A O 1
ATOM 1766 N N . THR A 1 219 ? 2.090 4.930 16.157 1.00 71.88 219 THR A N 1
ATOM 1767 C CA . THR A 1 219 ? 2.159 5.862 17.281 1.00 71.88 219 THR A CA 1
ATOM 1768 C C . THR A 1 219 ? 1.773 5.135 18.564 1.00 71.88 219 THR A C 1
ATOM 1770 O O . THR A 1 219 ? 0.715 4.518 18.615 1.00 71.88 219 THR A O 1
ATOM 1773 N N . THR A 1 220 ? 2.615 5.189 19.602 1.00 68.44 220 THR A N 1
ATOM 1774 C CA . THR A 1 220 ? 2.498 4.273 20.752 1.00 68.44 220 THR A CA 1
ATOM 1775 C C . THR A 1 220 ? 1.826 4.853 22.000 1.00 68.44 220 THR A C 1
ATOM 1777 O O . THR A 1 220 ? 1.568 4.099 22.937 1.00 68.44 220 THR A O 1
ATOM 1780 N N . THR A 1 221 ? 1.545 6.160 22.047 1.00 77.25 221 THR A N 1
ATOM 1781 C CA . THR A 1 221 ? 1.122 6.832 23.296 1.00 77.25 221 THR A CA 1
ATOM 1782 C C . THR A 1 221 ? -0.098 7.744 23.182 1.00 77.25 221 THR A C 1
ATOM 1784 O O . THR A 1 221 ? -0.666 8.104 24.210 1.00 77.25 221 THR A O 1
ATOM 1787 N N . HIS A 1 222 ? -0.523 8.115 21.974 1.00 86.56 222 HIS A N 1
ATOM 1788 C CA . HIS A 1 222 ? -1.577 9.113 21.762 1.00 86.56 222 HIS A CA 1
ATOM 1789 C C . HIS A 1 222 ? -2.811 8.474 21.131 1.00 86.56 222 HIS A C 1
ATOM 1791 O O . HIS A 1 222 ? -2.811 8.189 19.933 1.00 86.56 222 HIS A O 1
ATOM 1797 N N . GLY A 1 223 ? -3.861 8.270 21.935 1.00 88.56 223 GLY A N 1
ATOM 1798 C CA . GLY A 1 223 ? -5.134 7.680 21.499 1.00 88.56 223 GLY A CA 1
ATOM 1799 C C . GLY A 1 223 ? -5.686 8.353 20.245 1.00 88.56 223 GLY A C 1
ATOM 1800 O O . GLY A 1 223 ? -6.036 7.691 19.278 1.00 88.56 223 GLY A O 1
ATOM 1801 N N . GLU A 1 224 ? -5.647 9.681 20.214 1.00 90.62 224 GLU A N 1
ATOM 1802 C CA . GLU A 1 224 ? -6.110 10.490 19.095 1.00 90.62 224 GLU A CA 1
ATOM 1803 C C . GLU A 1 224 ? -5.345 10.258 17.783 1.00 90.62 224 GLU A C 1
ATOM 1805 O O . GLU A 1 224 ? -5.940 10.309 16.704 1.00 90.62 224 GLU A O 1
ATOM 1810 N N . GLU A 1 225 ? -4.040 9.990 17.850 1.00 88.75 225 GLU A N 1
ATOM 1811 C CA . GLU A 1 225 ? -3.237 9.681 16.663 1.00 88.75 225 GLU A CA 1
ATOM 1812 C C . GLU A 1 225 ? -3.502 8.252 16.190 1.00 88.75 225 GLU A C 1
ATOM 1814 O O . GLU A 1 225 ? -3.601 8.014 14.988 1.00 88.75 225 GLU A O 1
ATOM 1819 N N . ILE A 1 226 ? -3.723 7.322 17.123 1.00 92.62 226 ILE A N 1
ATOM 1820 C CA . ILE A 1 226 ? -4.103 5.940 16.817 1.00 92.62 226 ILE A CA 1
ATOM 1821 C C . ILE A 1 226 ? -5.458 5.905 16.100 1.00 92.62 226 ILE A C 1
ATOM 1823 O O . ILE A 1 226 ? -5.573 5.283 15.043 1.00 92.62 226 ILE A O 1
ATOM 1827 N N . THR A 1 227 ? -6.475 6.612 16.607 1.00 94.31 227 THR A N 1
ATOM 1828 C CA . THR A 1 227 ? -7.784 6.696 15.937 1.00 94.31 227 THR A CA 1
ATOM 1829 C C . THR A 1 227 ? -7.662 7.358 14.563 1.00 94.31 227 THR A C 1
ATOM 1831 O O . THR A 1 227 ? -8.318 6.945 13.609 1.00 94.31 227 THR A O 1
ATOM 1834 N N . ALA A 1 228 ? -6.833 8.400 14.431 1.00 91.06 228 ALA A N 1
ATOM 1835 C CA . ALA A 1 228 ? -6.626 9.092 13.162 1.00 91.06 228 ALA A CA 1
ATOM 1836 C C . ALA A 1 228 ? -5.947 8.179 12.122 1.00 91.06 228 ALA A C 1
ATOM 1838 O O . ALA A 1 228 ? -6.372 8.133 10.966 1.00 91.06 228 ALA A O 1
ATOM 1839 N N . GLU A 1 229 ? -4.947 7.405 12.542 1.00 90.12 229 GLU A N 1
ATOM 1840 C CA . GLU A 1 229 ? -4.300 6.378 11.725 1.00 90.12 229 GLU A CA 1
ATOM 1841 C C . GLU A 1 229 ? -5.295 5.281 11.312 1.00 90.12 229 GLU A C 1
ATOM 1843 O O . GLU A 1 229 ? -5.353 4.899 10.141 1.00 90.12 229 GLU A O 1
ATOM 1848 N N . ALA A 1 230 ? -6.152 4.838 12.235 1.00 93.31 230 ALA A N 1
ATOM 1849 C CA . ALA A 1 230 ? -7.212 3.872 11.963 1.00 93.31 230 ALA A CA 1
ATOM 1850 C C . ALA A 1 230 ? -8.218 4.381 10.916 1.00 93.31 230 ALA A C 1
ATOM 1852 O O . ALA A 1 230 ? -8.583 3.635 10.008 1.00 93.31 230 ALA A O 1
ATOM 1853 N N . ILE A 1 231 ? -8.620 5.659 10.990 1.00 94.12 231 ILE A N 1
ATOM 1854 C CA . ILE A 1 231 ? -9.472 6.303 9.976 1.00 94.12 231 ILE A CA 1
ATOM 1855 C C . ILE A 1 231 ? -8.795 6.260 8.603 1.00 94.12 231 ILE A C 1
ATOM 1857 O O . ILE A 1 231 ? -9.426 5.865 7.623 1.00 94.12 231 ILE A O 1
ATOM 1861 N N . GLY A 1 232 ? -7.515 6.637 8.529 1.00 88.00 232 GLY A N 1
ATOM 1862 C CA . GLY A 1 232 ? -6.747 6.595 7.283 1.00 88.00 232 GLY A CA 1
ATOM 1863 C C . GLY A 1 232 ? -6.700 5.190 6.682 1.00 88.00 232 GLY A C 1
ATOM 1864 O O . GLY A 1 232 ? -7.007 5.013 5.504 1.00 88.00 232 GLY A O 1
ATOM 1865 N N . ASN A 1 233 ? -6.409 4.180 7.504 1.00 89.38 233 ASN A N 1
ATOM 1866 C CA . ASN A 1 233 ? -6.351 2.785 7.071 1.00 89.38 233 ASN A CA 1
ATOM 1867 C C . ASN A 1 233 ? -7.716 2.235 6.638 1.00 89.38 233 ASN A C 1
ATOM 1869 O O . ASN A 1 233 ? -7.790 1.528 5.636 1.00 89.38 233 ASN A O 1
ATOM 1873 N N . ALA A 1 234 ? -8.803 2.585 7.330 1.00 92.62 234 ALA A N 1
ATOM 1874 C CA . ALA A 1 234 ? -10.149 2.160 6.955 1.00 92.62 234 ALA A CA 1
ATOM 1875 C C . ALA A 1 234 ? -10.592 2.762 5.608 1.00 92.62 234 ALA A C 1
ATOM 1877 O O . ALA A 1 234 ? -11.124 2.051 4.752 1.00 92.62 234 ALA A O 1
ATOM 1878 N N . LEU A 1 235 ? -10.314 4.051 5.385 1.00 86.94 235 LEU A N 1
ATOM 1879 C CA . LEU A 1 235 ? -10.556 4.710 4.099 1.00 86.94 235 LEU A CA 1
ATOM 1880 C C . LEU A 1 235 ? -9.673 4.116 2.992 1.00 86.94 235 LEU A C 1
ATOM 1882 O O . LEU A 1 235 ? -10.156 3.859 1.892 1.00 86.94 235 LEU A O 1
ATOM 1886 N N . PHE A 1 236 ? -8.402 3.830 3.279 1.00 83.75 236 PHE A N 1
ATOM 1887 C CA . PHE A 1 236 ? -7.516 3.171 2.322 1.00 83.75 236 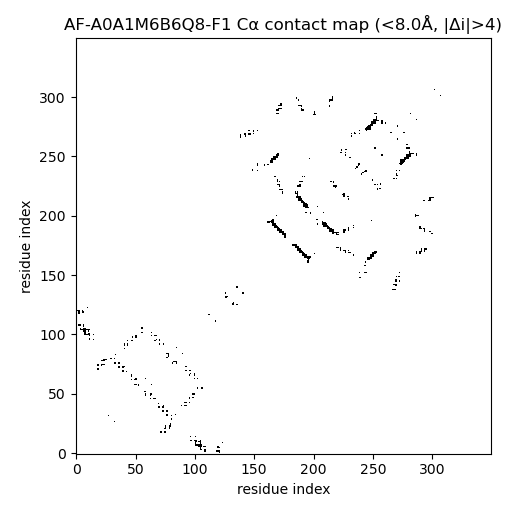PHE A CA 1
ATOM 1888 C C . PHE A 1 236 ? -8.006 1.765 1.962 1.00 83.75 236 PHE A C 1
ATOM 1890 O O . PHE A 1 236 ? -8.020 1.420 0.786 1.00 83.75 236 PHE A O 1
ATOM 1897 N N . THR A 1 237 ? -8.475 0.971 2.930 1.00 83.50 237 THR A N 1
ATOM 1898 C CA . THR A 1 237 ? -9.102 -0.334 2.666 1.00 83.50 237 THR A CA 1
ATOM 1899 C C . THR A 1 237 ? -10.312 -0.191 1.742 1.00 83.50 237 THR A C 1
ATOM 1901 O O . THR A 1 237 ? -10.401 -0.917 0.755 1.00 83.50 237 THR A O 1
ATOM 1904 N N . LEU A 1 238 ? -11.216 0.763 1.998 1.00 79.50 238 LEU A N 1
ATOM 1905 C CA . LEU A 1 238 ? -12.366 1.013 1.119 1.00 79.50 238 LEU A CA 1
ATOM 1906 C C . LEU A 1 238 ? -11.956 1.366 -0.310 1.00 79.50 238 LEU A C 1
ATOM 1908 O O . LEU A 1 238 ? -12.527 0.840 -1.264 1.00 79.50 238 LEU A O 1
ATOM 1912 N N . LEU A 1 239 ? -10.959 2.231 -0.458 1.00 74.81 239 LEU A N 1
ATOM 1913 C CA . LEU A 1 239 ? -10.489 2.662 -1.766 1.00 74.81 239 LEU A CA 1
ATOM 1914 C C . LEU A 1 239 ? -9.749 1.536 -2.502 1.00 74.81 239 LEU A C 1
ATOM 1916 O O . LEU A 1 239 ? -10.028 1.258 -3.661 1.00 74.81 239 LEU A O 1
ATOM 1920 N N . TYR A 1 240 ? -8.808 0.878 -1.831 1.00 72.50 240 TYR A N 1
ATOM 1921 C CA . TYR A 1 240 ? -7.883 -0.066 -2.449 1.00 72.50 240 TYR A CA 1
ATOM 1922 C C . TYR A 1 240 ? -8.474 -1.468 -2.611 1.00 72.50 240 TYR A C 1
ATOM 1924 O O . TYR A 1 240 ? -8.344 -2.072 -3.674 1.00 72.50 240 TYR A O 1
ATOM 1932 N N . GLU A 1 241 ? -9.113 -2.003 -1.569 1.00 73.44 241 GLU A N 1
ATOM 1933 C CA . GLU A 1 241 ? -9.645 -3.372 -1.592 1.00 73.44 241 GLU A CA 1
ATOM 1934 C C . GLU A 1 241 ? -11.035 -3.429 -2.231 1.00 73.44 241 GLU A C 1
ATOM 1936 O O . GLU A 1 241 ? -11.370 -4.418 -2.885 1.00 73.44 241 GLU A O 1
ATOM 1941 N N . TYR A 1 242 ? -11.829 -2.363 -2.080 1.00 74.81 242 TYR A N 1
ATOM 1942 C CA . TYR A 1 242 ? -13.233 -2.348 -2.497 1.00 74.81 242 TYR A CA 1
ATOM 1943 C C . TYR A 1 242 ? -13.561 -1.357 -3.613 1.00 74.81 242 TYR A C 1
ATOM 1945 O O . TYR A 1 242 ? -14.683 -1.388 -4.112 1.00 74.81 242 TYR A O 1
ATOM 1953 N N . ASN A 1 243 ? -12.617 -0.502 -4.024 1.00 70.19 243 ASN A N 1
ATOM 1954 C CA . ASN A 1 243 ? -12.850 0.552 -5.016 1.00 70.19 243 ASN A CA 1
ATOM 1955 C C . ASN A 1 243 ? -14.107 1.394 -4.706 1.00 70.19 243 ASN A C 1
ATOM 1957 O O . ASN A 1 243 ? -14.889 1.746 -5.593 1.00 70.19 243 ASN A O 1
ATOM 1961 N N . TYR A 1 244 ? -14.348 1.657 -3.420 1.00 79.88 244 TYR A N 1
ATOM 1962 C CA . TYR A 1 244 ? -15.508 2.401 -2.949 1.00 79.88 244 TYR A CA 1
ATOM 1963 C C . TYR A 1 244 ? -15.184 3.893 -2.860 1.00 79.88 244 TYR A C 1
ATOM 1965 O O . TYR A 1 244 ? -14.189 4.274 -2.250 1.00 79.88 244 TYR A O 1
ATOM 1973 N N . THR A 1 245 ? -16.044 4.730 -3.440 1.00 82.12 245 THR A N 1
ATOM 1974 C CA . THR A 1 245 ? -15.858 6.191 -3.540 1.00 82.12 245 THR A CA 1
ATOM 1975 C C . THR A 1 245 ? -17.125 6.989 -3.201 1.00 82.12 245 THR A C 1
ATOM 1977 O O . THR A 1 245 ? -17.166 8.200 -3.402 1.00 82.12 245 THR A O 1
ATOM 1980 N N . ASN A 1 246 ? -18.177 6.351 -2.671 1.00 89.06 246 ASN A N 1
ATOM 1981 C CA . ASN A 1 246 ? -19.417 7.042 -2.278 1.00 89.06 246 ASN A CA 1
ATOM 1982 C C . ASN A 1 246 ? -19.339 7.560 -0.825 1.00 89.06 246 ASN A C 1
ATOM 1984 O O . ASN A 1 246 ? -18.250 7.848 -0.330 1.00 89.06 246 ASN A O 1
ATOM 1988 N N . ASP A 1 247 ? -20.476 7.731 -0.139 1.00 94.94 247 ASP A N 1
ATOM 1989 C CA . ASP A 1 247 ? -20.500 8.321 1.201 1.00 94.94 247 ASP A CA 1
ATOM 1990 C C . ASP A 1 247 ? -19.950 7.364 2.256 1.00 94.94 247 ASP A C 1
ATOM 1992 O O . ASP A 1 247 ? -20.263 6.172 2.275 1.00 94.94 247 ASP A O 1
ATOM 1996 N N . VAL A 1 248 ? -19.149 7.899 3.170 1.00 96.56 248 VAL A N 1
ATOM 1997 C CA . VAL A 1 248 ? -18.593 7.167 4.304 1.00 96.56 248 VAL A CA 1
ATOM 1998 C C . VAL A 1 248 ? -19.026 7.843 5.600 1.00 96.56 248 VAL A C 1
ATOM 2000 O O . VAL A 1 248 ? -18.773 9.029 5.834 1.00 96.56 248 VAL A O 1
ATOM 2003 N N . LYS A 1 249 ? -19.656 7.078 6.487 1.00 97.81 249 LYS A N 1
ATOM 2004 C CA . LYS A 1 249 ? -20.000 7.503 7.843 1.00 97.81 249 LYS A CA 1
ATOM 2005 C C . LYS A 1 249 ? -19.129 6.761 8.842 1.00 97.81 249 LYS A C 1
ATOM 2007 O O . LYS A 1 249 ? -19.248 5.561 9.004 1.00 97.81 249 LYS A O 1
ATOM 2012 N N . ILE A 1 250 ? -18.261 7.475 9.532 1.00 98.12 250 ILE A N 1
ATOM 2013 C CA . ILE A 1 250 ? -17.340 6.916 10.516 1.00 98.12 250 ILE A CA 1
ATOM 2014 C C . ILE A 1 250 ? -17.854 7.256 11.912 1.00 98.12 250 ILE A C 1
ATOM 2016 O O . ILE A 1 250 ? -18.213 8.404 12.177 1.00 98.12 250 ILE A O 1
ATOM 2020 N N . PHE A 1 251 ? -17.867 6.275 12.805 1.00 98.19 251 PHE A N 1
ATOM 2021 C CA . PHE A 1 251 ? -18.155 6.423 14.224 1.00 98.19 251 PHE A CA 1
ATOM 2022 C C . PHE A 1 251 ? -16.910 6.108 15.050 1.00 98.19 251 PHE A C 1
ATOM 2024 O O . PHE A 1 251 ? -16.280 5.070 14.861 1.00 98.19 251 PHE A O 1
ATOM 2031 N N . ILE A 1 252 ? -16.582 7.024 15.961 1.00 97.62 252 ILE A N 1
ATOM 2032 C CA . ILE A 1 252 ? -15.476 6.923 16.921 1.00 97.62 252 ILE A CA 1
ATOM 2033 C C . ILE A 1 252 ? -15.954 7.361 18.305 1.00 97.62 252 ILE A C 1
ATOM 2035 O O . ILE A 1 252 ? -16.803 8.251 18.410 1.00 97.62 252 ILE A O 1
ATOM 2039 N N . ASP A 1 253 ? -15.396 6.794 19.369 1.00 96.00 253 ASP A N 1
ATOM 2040 C CA . ASP A 1 253 ? -15.624 7.256 20.744 1.00 96.00 253 ASP A CA 1
ATOM 2041 C C . ASP A 1 253 ? -14.548 8.245 21.236 1.00 96.00 253 ASP A C 1
ATOM 2043 O O . ASP A 1 253 ? -14.708 8.890 22.276 1.00 96.00 253 ASP A O 1
ATOM 2047 N N . ASN A 1 254 ? -13.511 8.484 20.432 1.00 94.38 254 ASN A N 1
ATOM 2048 C CA . ASN A 1 254 ? -12.527 9.531 20.672 1.00 94.38 254 ASN A CA 1
ATOM 2049 C C . ASN A 1 254 ? -13.078 10.934 20.329 1.00 94.38 254 ASN A C 1
ATOM 2051 O O . ASN A 1 254 ? -13.040 11.409 19.184 1.00 94.38 254 ASN A O 1
ATOM 2055 N N . MET A 1 255 ? -13.596 11.637 21.342 1.00 92.75 255 MET A N 1
ATOM 2056 C CA . MET A 1 255 ? -14.142 12.994 21.184 1.00 92.75 255 MET A CA 1
ATOM 2057 C C . MET A 1 255 ? -13.127 14.004 20.642 1.00 92.75 255 MET A C 1
ATOM 2059 O O . MET A 1 255 ? -13.511 14.898 19.880 1.00 92.75 255 MET A O 1
ATOM 2063 N N . THR A 1 256 ? -11.856 13.868 21.018 1.00 92.25 256 THR A N 1
ATOM 2064 C CA . THR A 1 256 ? -10.773 14.766 20.602 1.00 92.25 256 THR A CA 1
ATOM 2065 C C . THR A 1 256 ? -10.603 14.715 19.087 1.00 92.25 256 THR A C 1
ATOM 2067 O O . THR A 1 256 ? -10.653 15.747 18.411 1.00 92.25 256 THR A O 1
ATOM 2070 N N . VAL A 1 257 ? -10.527 13.512 18.515 1.00 90.50 257 VAL A N 1
ATOM 2071 C CA . VAL A 1 257 ? -10.421 13.327 17.060 1.00 90.50 257 VAL A CA 1
ATOM 2072 C C . VAL A 1 257 ? -11.662 13.835 16.346 1.00 90.50 257 VAL A C 1
ATOM 2074 O O . VAL A 1 257 ? -11.534 14.555 15.354 1.00 90.50 257 VAL A O 1
ATOM 2077 N N . ARG A 1 258 ? -12.864 13.573 16.874 1.00 92.81 258 ARG A N 1
ATOM 2078 C CA . ARG A 1 258 ? -14.107 14.115 16.301 1.00 92.81 258 ARG A CA 1
ATOM 2079 C C . ARG A 1 258 ? -14.098 15.645 16.285 1.00 92.81 258 ARG A C 1
ATOM 2081 O O . ARG A 1 258 ? -14.472 16.251 15.279 1.00 92.81 258 ARG A O 1
ATOM 2088 N N . GLY A 1 259 ? -13.671 16.278 17.379 1.00 87.38 259 GLY A N 1
ATOM 2089 C CA . GLY A 1 259 ? -13.566 17.736 17.499 1.00 87.38 259 GLY A CA 1
ATOM 2090 C C . GLY A 1 259 ? -12.562 18.339 16.515 1.00 87.38 259 GLY A C 1
ATOM 2091 O O . GLY A 1 259 ? -12.805 19.402 15.937 1.00 87.38 259 GLY A O 1
ATOM 2092 N N . HIS A 1 260 ? -11.465 17.629 16.251 1.00 88.75 260 HIS A N 1
ATOM 2093 C CA . HIS A 1 260 ? -10.431 18.065 15.319 1.00 88.75 260 HIS A CA 1
ATOM 2094 C C . HIS A 1 260 ? -10.642 17.594 13.879 1.00 88.75 260 HIS A C 1
ATOM 2096 O O . HIS A 1 260 ? -9.953 18.097 12.992 1.00 88.75 260 HIS A O 1
ATOM 2102 N N . TRP A 1 261 ? -11.616 16.720 13.603 1.00 87.38 261 TRP A N 1
ATOM 2103 C CA . TRP A 1 261 ? -11.801 16.120 12.280 1.00 87.38 261 TRP A CA 1
ATOM 2104 C C . TRP A 1 261 ? -11.972 17.160 11.177 1.00 87.38 261 TRP A C 1
ATOM 2106 O O . TRP A 1 261 ? -11.337 17.058 10.137 1.00 87.38 261 TRP A O 1
ATOM 2116 N N . LYS A 1 262 ? -12.746 18.232 11.397 1.00 81.62 262 LYS A N 1
ATOM 2117 C CA . LYS A 1 262 ? -12.903 19.295 10.382 1.00 81.62 262 LYS A CA 1
ATOM 2118 C C . LYS A 1 262 ? -11.567 19.922 9.958 1.00 81.62 262 LYS A C 1
ATOM 2120 O O . LYS A 1 262 ? -11.447 20.340 8.807 1.00 81.62 262 LYS A O 1
ATOM 2125 N N . LYS A 1 263 ? -10.592 19.986 10.871 1.00 80.94 263 LYS A N 1
ATOM 2126 C CA . LYS A 1 263 ? -9.234 20.480 10.611 1.00 80.94 263 LYS A CA 1
ATOM 2127 C C . LYS A 1 263 ? -8.351 19.365 10.034 1.00 80.94 263 LYS A C 1
ATOM 2129 O O . LYS A 1 263 ? -7.742 19.568 8.991 1.00 80.94 263 LYS A O 1
ATOM 2134 N N . ARG A 1 264 ? -8.363 18.177 10.653 1.00 77.62 264 ARG A N 1
ATOM 2135 C CA . ARG A 1 264 ? -7.529 17.014 10.298 1.00 77.62 264 ARG A CA 1
ATOM 2136 C C . ARG A 1 264 ? -7.921 16.341 8.980 1.00 77.62 264 ARG A C 1
ATOM 2138 O O . ARG A 1 264 ? -7.046 15.837 8.294 1.00 77.62 264 ARG A O 1
ATOM 2145 N N . LYS A 1 265 ? -9.190 16.382 8.559 1.00 75.19 265 LYS A N 1
ATOM 2146 C CA . LYS A 1 265 ? -9.662 15.763 7.303 1.00 75.19 265 LYS A CA 1
ATOM 2147 C C . LYS A 1 265 ? -8.959 16.295 6.056 1.00 75.19 265 LYS A C 1
ATOM 2149 O O . LYS A 1 265 ? -8.967 15.637 5.028 1.00 75.19 265 LYS A O 1
ATOM 2154 N N . LYS A 1 266 ? -8.398 17.509 6.129 1.00 70.50 266 LYS A N 1
ATOM 2155 C CA . LYS A 1 266 ? -7.604 18.098 5.042 1.00 70.50 266 LYS A CA 1
ATOM 2156 C C . LYS A 1 266 ? -6.276 17.375 4.852 1.00 70.50 266 LYS A C 1
ATOM 2158 O O . LYS A 1 266 ? -5.754 17.387 3.743 1.00 70.50 266 LYS A O 1
ATOM 2163 N N . ASN A 1 267 ? -5.778 16.768 5.923 1.00 63.91 267 ASN A N 1
ATOM 2164 C CA . ASN A 1 267 ? -4.550 16.010 5.917 1.00 63.91 267 ASN A CA 1
ATOM 2165 C C . ASN A 1 267 ? -4.833 14.671 5.216 1.00 63.91 267 ASN A C 1
ATOM 2167 O O . ASN A 1 267 ? -4.132 14.304 4.293 1.00 63.91 267 ASN A O 1
ATOM 2171 N N . PHE A 1 268 ? -5.920 13.965 5.515 1.00 67.44 268 PHE A N 1
ATOM 2172 C CA . PHE A 1 268 ? -6.251 12.723 4.801 1.00 67.44 268 PHE A CA 1
ATOM 2173 C C . PHE A 1 268 ? -6.621 13.009 3.343 1.00 67.44 268 PHE A C 1
ATOM 2175 O O . PHE A 1 268 ? -7.742 13.425 3.072 1.00 67.44 268 PHE A O 1
ATOM 2182 N N . VAL A 1 269 ? -5.727 12.799 2.377 1.00 63.47 269 VAL A N 1
ATOM 2183 C CA . VAL A 1 269 ? -6.090 13.038 0.977 1.00 63.47 269 VAL A CA 1
ATOM 2184 C C . VAL A 1 269 ? -6.973 11.918 0.428 1.00 63.47 269 VAL A C 1
ATOM 2186 O O . VAL A 1 269 ? -7.831 12.219 -0.404 1.00 63.47 269 VAL A O 1
ATOM 2189 N N . VAL A 1 270 ? -6.948 10.707 1.002 1.00 64.56 270 VAL A N 1
ATOM 2190 C CA . VAL A 1 270 ? -7.896 9.629 0.668 1.00 64.56 270 VAL A CA 1
ATOM 2191 C C . VAL A 1 270 ? -9.334 10.081 0.900 1.00 64.56 270 VAL A C 1
ATOM 2193 O O . VAL A 1 270 ? -10.207 9.732 0.119 1.00 64.56 270 VAL A O 1
ATOM 2196 N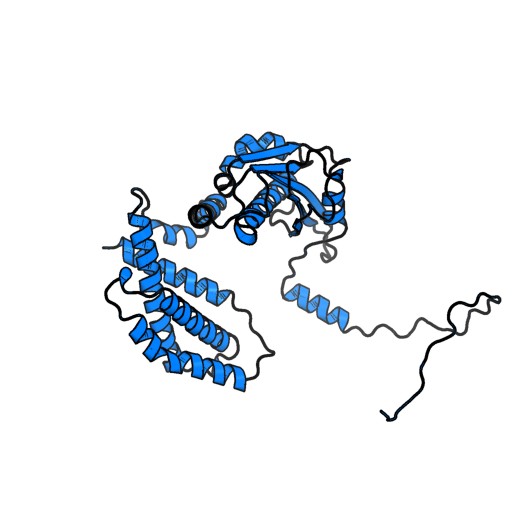 N . ASN A 1 271 ? -9.592 10.969 1.870 1.00 75.50 271 ASN A N 1
ATOM 2197 C CA . ASN A 1 271 ? -10.918 11.556 2.093 1.00 75.50 271 ASN A CA 1
ATOM 2198 C C . ASN A 1 271 ? -11.481 12.260 0.840 1.00 75.50 271 ASN A C 1
ATOM 2200 O O . ASN A 1 271 ? -12.693 12.299 0.665 1.00 75.50 271 ASN A O 1
ATOM 2204 N N . LYS A 1 272 ? -10.628 12.810 -0.036 1.00 75.75 272 LYS A N 1
ATOM 2205 C CA . LYS A 1 272 ? -11.054 13.473 -1.284 1.00 75.75 272 LYS A CA 1
ATOM 2206 C C . LYS A 1 272 ? -11.503 12.490 -2.368 1.00 75.75 272 LYS A C 1
ATOM 2208 O O . LYS A 1 272 ? -12.100 12.924 -3.346 1.00 75.75 272 LYS A O 1
ATOM 2213 N N . CYS A 1 273 ? -11.211 11.202 -2.204 1.00 75.75 273 CYS A N 1
ATOM 2214 C CA . CYS A 1 273 ? -11.614 10.147 -3.135 1.00 75.75 273 CYS A CA 1
ATOM 2215 C C . CYS A 1 273 ? -13.071 9.713 -2.923 1.00 75.75 273 CYS A C 1
ATOM 2217 O O . CYS A 1 273 ? -13.603 8.956 -3.726 1.00 75.75 273 CYS A O 1
ATOM 2219 N N . PHE A 1 274 ? -13.708 10.169 -1.841 1.00 81.56 274 PHE A N 1
ATOM 2220 C CA . PHE A 1 274 ? -15.079 9.821 -1.487 1.00 81.56 274 PHE A CA 1
ATOM 2221 C C . PHE A 1 274 ? -16.023 10.992 -1.755 1.00 81.56 274 PHE A C 1
ATOM 2223 O O . PHE A 1 274 ? -15.652 12.150 -1.549 1.00 81.56 274 PHE A O 1
ATOM 2230 N N . ARG A 1 275 ? -17.274 10.694 -2.133 1.00 86.19 275 ARG A N 1
ATOM 2231 C CA . ARG A 1 275 ? -18.354 11.686 -2.275 1.00 86.19 275 ARG A CA 1
ATOM 2232 C C . ARG A 1 275 ? -18.501 12.517 -1.002 1.00 86.19 275 ARG A C 1
ATOM 2234 O O . ARG A 1 275 ? -18.575 13.744 -1.059 1.00 86.19 275 ARG A O 1
ATOM 2241 N N . SER A 1 276 ? -18.487 11.855 0.152 1.00 92.06 276 SER A N 1
ATOM 2242 C CA . SER A 1 276 ? -18.374 12.511 1.449 1.00 92.06 276 SER A CA 1
ATOM 2243 C C . SER A 1 276 ? -17.795 11.569 2.503 1.00 92.06 276 SER A C 1
ATOM 2245 O O . SER A 1 276 ? -18.004 10.361 2.454 1.00 92.06 276 SER A O 1
ATOM 2247 N N . VAL A 1 277 ? -17.091 12.125 3.492 1.00 94.12 277 VAL A N 1
ATOM 2248 C CA . VAL A 1 277 ? -16.732 11.404 4.722 1.00 94.12 277 VAL A CA 1
ATOM 2249 C C . VAL A 1 277 ? -17.169 12.224 5.927 1.00 94.12 277 VAL A C 1
ATOM 2251 O O . VAL A 1 277 ? -16.753 13.375 6.117 1.00 94.12 277 VAL A O 1
ATOM 2254 N N . SER A 1 278 ? -17.999 11.622 6.771 1.00 95.38 278 SER A N 1
ATOM 2255 C CA . SER A 1 278 ? -18.425 12.189 8.048 1.00 95.38 278 SER A CA 1
ATOM 2256 C C . SER A 1 278 ? -17.830 11.393 9.203 1.00 95.38 278 SER A C 1
ATOM 2258 O O . SER A 1 278 ? -17.853 10.171 9.183 1.00 95.38 278 SER A O 1
ATOM 2260 N N . VAL A 1 279 ? -17.300 12.082 10.214 1.00 96.56 279 VAL A N 1
ATOM 2261 C CA . VAL A 1 279 ? -16.841 11.459 11.464 1.00 96.56 279 VAL A CA 1
ATOM 2262 C C . VAL A 1 279 ? -17.760 11.917 12.585 1.00 96.56 279 VAL A C 1
ATOM 2264 O O . VAL A 1 279 ? -17.885 13.114 12.862 1.00 96.56 279 VAL A O 1
ATOM 2267 N N . ASN A 1 280 ? -18.419 10.952 13.210 1.00 96.75 280 ASN A N 1
ATOM 2268 C CA . ASN A 1 280 ? -19.430 11.133 14.232 1.00 96.75 280 ASN A CA 1
ATOM 2269 C C . ASN A 1 280 ? -18.940 10.540 15.546 1.00 96.75 280 ASN A C 1
ATOM 2271 O O . ASN A 1 280 ? -18.251 9.523 15.577 1.00 96.75 280 ASN A O 1
ATOM 2275 N N . TYR A 1 281 ? -19.318 11.194 16.638 1.00 96.25 281 TYR A N 1
ATOM 2276 C CA . TYR A 1 281 ? -19.070 10.654 17.961 1.00 96.25 281 TYR A CA 1
ATOM 2277 C C . TYR A 1 281 ? -20.107 9.574 18.265 1.00 96.25 281 TYR A C 1
ATOM 2279 O O . TYR A 1 281 ? -21.303 9.782 18.048 1.00 96.25 281 TYR A O 1
ATOM 2287 N N . VAL A 1 282 ? -19.646 8.454 18.804 1.00 95.88 282 VAL A N 1
ATOM 2288 C CA . VAL A 1 282 ? -20.478 7.432 19.428 1.00 95.88 282 VAL A CA 1
ATOM 2289 C C . VAL A 1 282 ? -20.029 7.275 20.875 1.00 95.88 282 VAL A C 1
ATOM 2291 O O . VAL A 1 282 ? -18.842 7.294 21.176 1.00 95.88 282 VAL A O 1
ATOM 2294 N N . ASN A 1 283 ? -20.973 7.150 21.807 1.00 95.31 283 ASN A N 1
ATOM 2295 C CA . ASN A 1 283 ? -20.603 6.855 23.187 1.00 95.31 283 ASN A CA 1
ATOM 2296 C C . ASN A 1 283 ? -19.925 5.479 23.247 1.00 95.31 283 ASN A C 1
ATOM 2298 O O . ASN A 1 283 ? -20.420 4.544 22.622 1.00 95.31 283 ASN A O 1
ATOM 2302 N N . ARG A 1 284 ? -18.868 5.328 24.052 1.00 92.31 284 ARG A N 1
ATOM 2303 C CA . ARG A 1 284 ? -18.148 4.055 24.217 1.00 92.31 284 ARG A CA 1
ATOM 2304 C C . ARG A 1 284 ? -19.063 2.863 24.527 1.00 92.31 284 ARG A C 1
ATOM 2306 O O . ARG A 1 284 ? -18.845 1.768 24.024 1.00 92.31 284 ARG A O 1
ATOM 2313 N N . LYS A 1 285 ? -20.157 3.077 25.271 1.00 94.12 285 LYS A N 1
ATOM 2314 C CA . LYS A 1 285 ? -21.183 2.048 25.559 1.00 94.12 285 LYS A CA 1
ATOM 2315 C C . LYS A 1 285 ? -21.919 1.526 24.313 1.00 94.12 285 LYS A C 1
ATOM 2317 O O . LYS A 1 285 ? -22.689 0.575 24.410 1.00 94.12 285 LYS A O 1
ATOM 2322 N N . HIS A 1 286 ? -21.738 2.170 23.167 1.00 93.31 286 HIS A N 1
ATOM 2323 C CA . HIS A 1 286 ? -22.368 1.856 21.888 1.00 93.31 286 HIS A CA 1
ATOM 2324 C C . HIS A 1 286 ? -21.345 1.551 20.775 1.00 93.31 286 HIS A C 1
ATOM 2326 O O . HIS A 1 286 ? -21.765 1.399 19.630 1.00 93.31 286 HIS A O 1
ATOM 2332 N N . ASN A 1 287 ? -20.048 1.466 21.105 1.00 95.69 287 ASN A N 1
ATOM 2333 C CA . ASN A 1 287 ? -18.933 1.090 20.216 1.00 95.69 287 ASN A CA 1
ATOM 2334 C C . ASN A 1 287 ? -18.273 -0.224 20.684 1.00 95.69 287 ASN A C 1
ATOM 2336 O O . ASN A 1 287 ? -17.059 -0.368 20.775 1.00 95.69 287 ASN A O 1
ATOM 2340 N N . THR A 1 288 ? -19.118 -1.154 21.113 1.00 95.94 288 THR A N 1
ATOM 2341 C CA . THR A 1 288 ? -18.764 -2.379 21.831 1.00 95.94 288 THR A CA 1
ATOM 2342 C C . THR A 1 288 ? -18.143 -3.464 20.959 1.00 95.94 288 THR A C 1
ATOM 2344 O O . THR A 1 288 ? -17.326 -4.226 21.462 1.00 95.94 288 THR A O 1
ATOM 2347 N N . LYS A 1 289 ? -18.520 -3.582 19.681 1.00 96.31 289 LYS A N 1
ATOM 2348 C CA . LYS A 1 289 ? -17.991 -4.615 18.780 1.00 96.31 289 LYS A CA 1
ATOM 2349 C C . LYS A 1 289 ? -16.590 -4.248 18.312 1.00 96.31 289 LYS A C 1
ATOM 2351 O O . LYS A 1 289 ? -15.729 -5.121 18.325 1.00 96.31 289 LYS A O 1
ATOM 2356 N N . ALA A 1 290 ? -16.351 -2.985 17.956 1.00 94.62 290 ALA A N 1
ATOM 2357 C CA . ALA A 1 290 ? -15.006 -2.496 17.666 1.00 94.62 290 ALA A CA 1
ATOM 2358 C C . ALA A 1 290 ? -14.101 -2.627 18.912 1.00 94.62 290 ALA A C 1
ATOM 2360 O O . ALA A 1 290 ? -13.063 -3.281 18.845 1.00 94.62 290 ALA A O 1
ATOM 2361 N N . ASP A 1 291 ? -14.538 -2.157 20.088 1.00 93.81 291 ASP A N 1
ATOM 2362 C CA . ASP A 1 291 ? -13.780 -2.329 21.345 1.00 93.81 291 ASP A CA 1
ATOM 2363 C C . ASP A 1 291 ? -13.515 -3.810 21.674 1.00 93.81 291 ASP A C 1
ATOM 2365 O O . ASP A 1 291 ? -12.386 -4.184 22.001 1.00 93.81 291 ASP A O 1
ATOM 2369 N N . ALA A 1 292 ? -14.501 -4.697 21.501 1.00 92.88 292 ALA A N 1
ATOM 2370 C CA . ALA A 1 292 ? -14.311 -6.134 21.698 1.00 92.88 292 ALA A CA 1
ATOM 2371 C C . ALA A 1 292 ? -13.296 -6.728 20.712 1.00 92.88 292 ALA A C 1
ATOM 2373 O O . ALA A 1 292 ? -12.417 -7.480 21.136 1.00 92.88 292 ALA A O 1
ATOM 2374 N N . LEU A 1 293 ? -13.373 -6.369 19.428 1.00 92.56 293 LEU A N 1
ATOM 2375 C CA . LEU A 1 293 ? -12.443 -6.829 18.397 1.00 92.56 293 LEU A CA 1
ATOM 2376 C C . LEU A 1 293 ? -11.005 -6.408 18.735 1.00 92.56 293 LEU A C 1
ATOM 2378 O O . LEU A 1 293 ? -10.086 -7.232 18.702 1.00 92.56 293 LEU A O 1
ATOM 2382 N N . SER A 1 294 ? -10.842 -5.148 19.139 1.00 88.19 294 SER A N 1
ATOM 2383 C CA . SER A 1 294 ? -9.588 -4.559 19.602 1.00 88.19 294 SER A CA 1
ATOM 2384 C C . SER A 1 294 ? -9.063 -5.227 20.873 1.00 88.19 294 SER A C 1
ATOM 2386 O O . SER A 1 294 ? -7.859 -5.401 21.027 1.00 88.19 294 SER A O 1
ATOM 2388 N N . ARG A 1 295 ? -9.932 -5.651 21.802 1.00 84.94 295 ARG A N 1
ATOM 2389 C CA . ARG A 1 295 ? -9.546 -6.325 23.058 1.00 84.94 295 ARG A CA 1
ATOM 2390 C C . ARG A 1 295 ? -9.172 -7.790 22.876 1.00 84.94 295 ARG A C 1
ATOM 2392 O O . ARG A 1 295 ? -8.170 -8.212 23.454 1.00 84.94 295 ARG A O 1
ATOM 2399 N N . GLN A 1 296 ? -9.946 -8.530 22.088 1.00 84.81 296 GLN A N 1
ATOM 2400 C CA . GLN A 1 296 ? -9.764 -9.966 21.854 1.00 84.81 296 GLN A CA 1
ATOM 2401 C C . GLN A 1 296 ? -8.517 -10.272 21.024 1.00 84.81 296 GLN A C 1
ATOM 2403 O O . GLN A 1 296 ? -7.949 -11.353 21.148 1.00 84.81 296 GLN A O 1
ATOM 2408 N N . ASN A 1 297 ? -8.065 -9.311 20.219 1.00 79.25 297 ASN A N 1
ATOM 2409 C CA . ASN A 1 297 ? -6.905 -9.470 19.358 1.00 79.25 297 ASN A CA 1
ATOM 2410 C C . ASN A 1 297 ? -5.804 -8.474 19.738 1.00 79.25 297 ASN A C 1
ATOM 2412 O O . ASN A 1 297 ? -6.044 -7.422 20.331 1.00 79.25 297 ASN A O 1
ATOM 2416 N N . VAL A 1 298 ? -4.563 -8.814 19.416 1.00 75.94 298 VAL A N 1
ATOM 2417 C CA . VAL A 1 298 ? -3.414 -7.912 19.533 1.00 75.94 298 VAL A CA 1
ATOM 2418 C C . VAL A 1 298 ? -2.613 -8.081 18.256 1.00 75.94 298 VAL A C 1
ATOM 2420 O O . VAL A 1 298 ? -2.195 -9.196 17.941 1.00 75.94 298 VAL A O 1
ATOM 2423 N N . ALA A 1 299 ? -2.416 -6.996 17.513 1.00 70.31 299 ALA A N 1
ATOM 2424 C CA . ALA A 1 299 ? -1.465 -6.998 16.417 1.00 70.31 299 ALA A CA 1
ATOM 2425 C C . ALA A 1 299 ? -0.068 -6.751 17.000 1.00 70.31 299 ALA A C 1
ATOM 2427 O O . ALA A 1 299 ? 0.132 -5.858 17.819 1.00 70.31 299 ALA A O 1
ATOM 2428 N N . LEU A 1 300 ? 0.884 -7.604 16.627 1.00 68.25 300 LEU A N 1
ATOM 2429 C CA . LEU A 1 300 ? 2.273 -7.519 17.065 1.00 68.25 300 LEU A CA 1
ATOM 2430 C C . LEU A 1 300 ? 3.177 -7.555 15.842 1.00 68.25 300 LEU A C 1
ATOM 2432 O O . LEU A 1 300 ? 3.247 -8.580 15.156 1.00 68.25 300 LEU A O 1
ATOM 2436 N N . THR A 1 301 ? 3.930 -6.488 15.603 1.00 63.94 301 THR A N 1
ATOM 2437 C CA . THR A 1 301 ? 5.054 -6.525 14.673 1.00 63.94 301 THR A CA 1
ATOM 2438 C C . THR A 1 301 ? 6.268 -7.078 15.399 1.00 63.94 301 THR A C 1
ATOM 2440 O O . THR A 1 301 ? 6.904 -6.425 16.223 1.00 63.94 301 THR A O 1
ATOM 2443 N N . LEU A 1 302 ? 6.608 -8.324 15.083 1.00 62.59 302 LEU A N 1
ATOM 2444 C CA . LEU A 1 302 ? 7.797 -8.967 15.623 1.00 62.59 302 LEU A CA 1
ATOM 2445 C C . LEU A 1 302 ? 9.012 -8.602 14.777 1.00 62.59 302 LEU A C 1
ATOM 2447 O O . LEU A 1 302 ? 9.023 -8.802 13.558 1.00 62.59 302 LEU A O 1
ATOM 2451 N N . THR A 1 303 ? 10.083 -8.157 15.433 1.00 64.88 303 THR A N 1
ATOM 2452 C CA . THR A 1 303 ? 11.395 -8.182 14.788 1.00 64.88 303 THR A CA 1
ATOM 2453 C C . THR A 1 303 ? 11.780 -9.632 14.502 1.00 64.88 303 THR A C 1
ATOM 2455 O O . THR A 1 303 ? 11.331 -10.563 15.178 1.00 64.88 303 THR A O 1
ATOM 2458 N N . ARG A 1 304 ? 12.665 -9.854 13.523 1.00 66.94 304 ARG A N 1
ATOM 2459 C CA . ARG A 1 304 ? 13.168 -11.206 13.239 1.00 66.94 304 ARG A CA 1
ATOM 2460 C C . ARG A 1 304 ? 13.759 -11.868 14.491 1.00 66.94 304 ARG A C 1
ATOM 2462 O O . ARG A 1 304 ? 13.514 -13.043 14.734 1.00 66.94 304 ARG A O 1
ATOM 2469 N N . LYS A 1 305 ? 14.465 -11.084 15.310 1.00 69.88 305 LYS A N 1
ATOM 2470 C CA . LYS A 1 305 ? 15.073 -11.523 16.569 1.00 69.88 305 LYS A CA 1
ATOM 2471 C C . LYS A 1 305 ? 14.026 -11.972 17.590 1.00 69.88 305 LYS A C 1
ATOM 2473 O O . LYS A 1 305 ? 14.236 -12.981 18.252 1.00 69.88 305 LYS A O 1
ATOM 2478 N N . ASP A 1 306 ? 12.916 -11.250 17.721 1.00 65.06 306 ASP A N 1
ATOM 2479 C CA . ASP A 1 306 ? 11.847 -11.609 18.663 1.00 65.06 306 ASP A CA 1
ATOM 2480 C C . ASP A 1 306 ? 11.036 -12.811 18.175 1.00 65.06 306 ASP A C 1
ATOM 2482 O O . ASP A 1 306 ? 10.672 -13.675 18.970 1.00 65.06 306 ASP A O 1
ATOM 2486 N N . PHE A 1 307 ? 10.858 -12.939 16.858 1.00 72.38 307 PHE A N 1
ATOM 2487 C CA . PHE A 1 307 ? 10.291 -14.141 16.255 1.00 72.38 307 PHE A CA 1
ATOM 2488 C C . PHE A 1 307 ? 11.157 -15.383 16.524 1.00 72.38 307 PHE A C 1
ATOM 2490 O O . PHE A 1 307 ? 10.646 -16.410 16.964 1.00 72.38 307 PHE A O 1
ATOM 2497 N N . ASP A 1 308 ? 12.477 -15.286 16.332 1.00 72.06 308 ASP A N 1
ATOM 2498 C CA . ASP A 1 308 ? 13.400 -16.404 16.563 1.00 72.06 308 ASP A CA 1
ATOM 2499 C C . ASP A 1 308 ? 13.468 -16.807 18.057 1.00 72.06 308 ASP A C 1
ATOM 2501 O O . ASP A 1 308 ? 13.696 -17.976 18.371 1.00 72.06 308 ASP A O 1
ATOM 2505 N N . LYS A 1 309 ? 13.227 -15.876 18.997 1.00 68.75 309 LYS A N 1
ATOM 2506 C CA . LYS A 1 309 ? 13.075 -16.202 20.431 1.00 68.75 309 LYS A CA 1
ATOM 2507 C C . LYS A 1 309 ? 11.814 -17.027 20.699 1.00 68.75 309 LYS A C 1
ATOM 2509 O O . LYS A 1 309 ? 11.876 -17.985 21.463 1.00 68.75 309 LYS A O 1
ATOM 2514 N N . LEU A 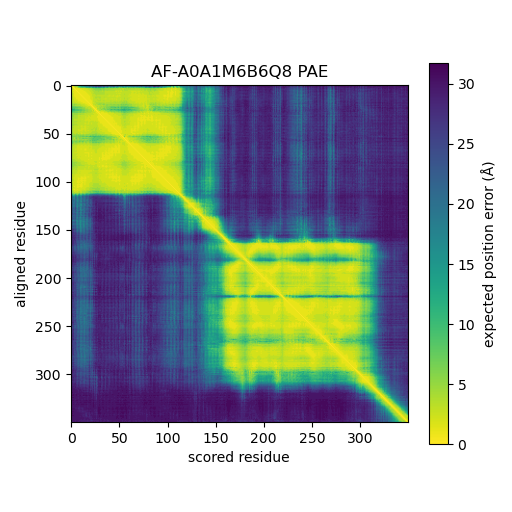1 310 ? 10.690 -16.682 20.067 1.00 66.00 310 LEU A N 1
ATOM 2515 C CA . LEU A 1 310 ? 9.431 -17.426 20.206 1.00 66.00 310 LEU A CA 1
ATOM 2516 C C . LEU A 1 310 ? 9.538 -18.844 19.631 1.00 66.00 310 LEU A C 1
ATOM 2518 O O . LEU A 1 310 ? 8.977 -19.783 20.194 1.00 66.00 310 LEU A O 1
ATOM 2522 N N . ASP A 1 311 ? 10.300 -19.019 18.550 1.00 60.81 311 ASP A N 1
ATOM 2523 C CA . ASP A 1 311 ? 10.520 -20.333 17.933 1.00 60.81 311 ASP A CA 1
ATOM 2524 C C . ASP A 1 311 ? 11.325 -21.275 18.849 1.00 60.81 311 ASP A C 1
ATOM 2526 O O . ASP A 1 311 ? 11.071 -22.477 18.888 1.00 60.81 311 ASP A O 1
ATOM 2530 N N . ARG A 1 312 ? 12.228 -20.726 19.675 1.00 57.22 312 ARG A N 1
ATOM 2531 C CA . ARG A 1 312 ? 12.947 -21.490 20.711 1.00 57.22 312 ARG A CA 1
ATOM 2532 C C . ARG A 1 312 ? 12.041 -21.928 21.863 1.00 57.22 312 ARG A C 1
ATOM 2534 O O . ARG A 1 312 ? 12.251 -23.007 22.402 1.00 57.22 312 ARG A O 1
ATOM 2541 N N . ILE A 1 313 ? 11.016 -21.143 22.208 1.00 56.56 313 ILE A N 1
ATOM 2542 C CA . ILE A 1 313 ? 10.036 -21.502 23.252 1.00 56.56 313 ILE A CA 1
ATOM 2543 C C . ILE A 1 313 ? 9.178 -22.696 22.805 1.00 56.56 313 ILE A C 1
ATOM 2545 O O . ILE A 1 313 ? 8.880 -23.568 23.615 1.00 56.56 313 ILE A O 1
ATOM 2549 N N . LYS A 1 314 ? 8.854 -22.805 21.508 1.00 52.56 314 LYS A N 1
ATOM 2550 C CA . LYS A 1 314 ? 8.149 -23.976 20.946 1.00 52.56 314 LYS A CA 1
ATOM 2551 C C . LYS A 1 314 ? 8.974 -25.265 20.951 1.00 52.56 314 LYS A C 1
ATOM 2553 O O . LYS A 1 314 ? 8.404 -26.343 20.823 1.00 52.56 314 LYS A O 1
ATOM 2558 N N . GLN A 1 315 ? 10.296 -25.153 21.057 1.00 49.88 315 GLN A N 1
ATOM 2559 C CA . GLN A 1 315 ? 11.213 -26.293 21.114 1.00 49.88 315 GLN A C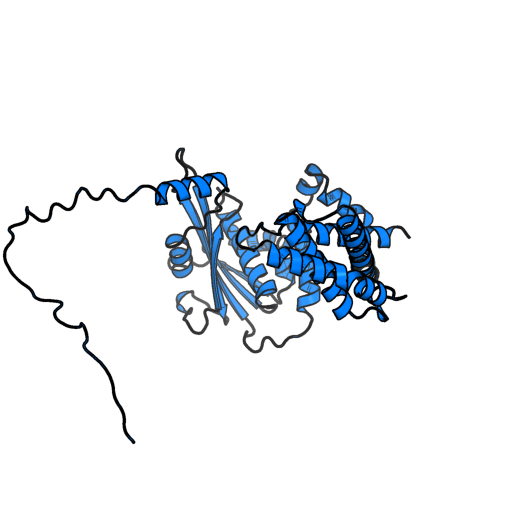A 1
ATOM 2560 C C . GLN A 1 315 ? 11.506 -26.749 22.546 1.00 49.88 315 GLN A C 1
ATOM 2562 O O . GLN A 1 315 ? 12.219 -27.733 22.725 1.00 49.88 315 GLN A O 1
ATOM 2567 N N . ILE A 1 316 ? 10.957 -26.071 23.561 1.00 47.62 316 ILE A N 1
ATOM 2568 C CA . ILE A 1 316 ? 10.988 -26.572 24.932 1.00 47.62 316 ILE A CA 1
ATOM 2569 C C . ILE A 1 316 ? 10.000 -27.746 24.981 1.00 47.62 316 ILE A C 1
ATOM 2571 O O . ILE A 1 316 ? 8.800 -27.523 24.793 1.00 47.62 316 ILE A O 1
ATOM 2575 N N . PRO A 1 317 ? 10.459 -28.996 25.178 1.00 46.97 317 PRO A N 1
ATOM 2576 C CA . PRO A 1 317 ? 9.543 -30.109 25.360 1.00 46.97 317 PRO A CA 1
ATOM 2577 C C . PRO A 1 317 ? 8.638 -29.785 26.548 1.00 46.97 317 PRO A C 1
ATOM 2579 O O . PRO A 1 317 ? 9.125 -29.384 27.607 1.00 46.97 317 PRO A O 1
ATOM 2582 N N . PHE A 1 318 ? 7.322 -29.940 26.371 1.00 45.66 318 PHE A N 1
ATOM 2583 C CA . PHE A 1 318 ? 6.394 -29.929 27.499 1.00 45.66 318 PHE A CA 1
ATOM 2584 C C . PHE A 1 318 ? 6.961 -30.876 28.564 1.00 45.66 318 PHE A C 1
ATOM 2586 O O . PHE A 1 318 ? 7.229 -32.036 28.230 1.00 45.66 318 PHE A O 1
ATOM 2593 N N . PRO A 1 319 ? 7.197 -30.426 29.810 1.00 46.38 319 PRO A N 1
ATOM 2594 C CA . PRO A 1 319 ? 7.650 -31.334 30.843 1.00 46.38 319 PRO A CA 1
ATOM 2595 C C . PRO A 1 319 ? 6.559 -32.387 31.018 1.00 46.38 319 PRO A C 1
ATOM 2597 O O . PRO A 1 319 ? 5.464 -32.096 31.491 1.00 46.38 319 PRO A O 1
ATOM 2600 N N . ALA A 1 320 ? 6.858 -33.625 30.628 1.00 49.97 320 ALA A N 1
ATOM 2601 C CA . ALA A 1 320 ? 5.979 -34.781 30.793 1.00 49.97 320 ALA A CA 1
ATOM 2602 C C . ALA A 1 320 ? 5.800 -35.188 32.274 1.00 49.97 320 ALA A C 1
ATOM 2604 O O . ALA A 1 320 ? 5.370 -36.296 32.572 1.00 49.97 320 ALA A O 1
ATOM 2605 N N . ALA A 1 321 ? 6.134 -34.306 33.216 1.00 52.34 321 ALA A N 1
ATOM 2606 C CA . ALA A 1 321 ? 6.197 -34.579 34.639 1.00 52.34 321 ALA A CA 1
ATOM 2607 C C . ALA A 1 321 ? 5.362 -33.550 35.410 1.00 52.34 321 ALA A C 1
ATOM 2609 O O . ALA A 1 321 ? 5.891 -32.565 35.913 1.00 52.34 321 ALA A O 1
ATOM 2610 N N . ALA A 1 322 ? 4.049 -33.793 35.465 1.00 45.47 322 ALA A N 1
ATOM 2611 C CA . ALA A 1 322 ? 3.167 -33.341 36.552 1.00 45.47 322 ALA A CA 1
ATOM 2612 C C . ALA A 1 322 ? 1.767 -33.987 36.517 1.00 45.47 322 ALA A C 1
ATOM 2614 O O . ALA A 1 322 ? 1.000 -33.790 37.451 1.00 45.47 322 ALA A O 1
ATOM 2615 N N . PHE A 1 323 ? 1.414 -34.786 35.503 1.00 42.78 323 PHE A N 1
ATOM 2616 C CA . PHE A 1 323 ? 0.270 -35.693 35.624 1.00 42.78 323 PHE A CA 1
ATOM 2617 C C . PHE A 1 323 ? 0.760 -37.018 36.199 1.00 42.78 323 PHE A C 1
ATOM 2619 O O . PHE A 1 323 ? 1.198 -37.898 35.465 1.00 42.78 323 PHE A O 1
ATOM 2626 N N . ASN A 1 324 ? 0.728 -37.129 37.526 1.00 46.38 324 ASN A N 1
ATOM 2627 C CA . ASN A 1 324 ? 0.769 -38.411 38.214 1.00 46.38 324 ASN A CA 1
ATOM 2628 C C . ASN A 1 324 ? -0.686 -38.901 38.349 1.00 46.38 324 ASN A C 1
ATOM 2630 O O . ASN A 1 324 ? -1.396 -38.400 39.219 1.00 46.38 324 ASN A O 1
ATOM 2634 N N . PRO A 1 325 ? -1.177 -39.836 37.513 1.00 45.34 325 PRO A N 1
ATOM 2635 C CA . PRO A 1 325 ? -2.586 -40.231 37.521 1.00 45.34 325 PRO A CA 1
ATOM 2636 C C . PRO A 1 325 ? -2.947 -41.155 38.695 1.00 45.34 325 PRO A C 1
ATOM 2638 O O . PRO A 1 325 ? -4.053 -41.681 38.733 1.00 45.34 325 PRO A O 1
ATOM 2641 N N . GLN A 1 326 ? -2.024 -41.417 39.627 1.00 45.34 326 GLN A N 1
ATOM 2642 C CA . GLN A 1 326 ? -2.202 -42.438 40.664 1.00 45.34 326 GLN A CA 1
ATOM 2643 C C . GLN A 1 326 ? -2.679 -41.922 42.026 1.00 45.34 326 GLN A C 1
ATOM 2645 O O . GLN A 1 326 ? -2.794 -42.732 42.941 1.00 45.34 326 GLN A O 1
ATOM 2650 N N . ASN A 1 327 ? -3.002 -40.632 42.182 1.00 44.66 327 ASN A N 1
ATOM 2651 C CA . ASN A 1 327 ? -3.331 -40.080 43.502 1.00 44.66 327 ASN A CA 1
ATOM 2652 C C . ASN A 1 327 ? -4.692 -39.394 43.658 1.00 44.66 327 ASN A C 1
ATOM 2654 O O . ASN A 1 327 ? -4.865 -38.675 44.631 1.00 44.66 327 ASN A O 1
ATOM 2658 N N . ASP A 1 328 ? -5.678 -39.697 42.812 1.00 39.25 328 ASP A N 1
ATOM 2659 C CA . ASP A 1 328 ? -7.075 -39.371 43.124 1.00 39.25 328 ASP A CA 1
ATOM 2660 C C . ASP A 1 328 ? -7.928 -40.640 43.154 1.00 39.25 328 ASP A C 1
ATOM 2662 O O . ASP A 1 328 ? -8.566 -41.049 42.186 1.00 39.25 328 ASP A O 1
ATOM 2666 N N . LYS A 1 329 ? -7.956 -41.266 44.335 1.00 48.22 329 LYS A N 1
ATOM 2667 C CA . LYS A 1 329 ? -9.137 -42.003 44.780 1.00 48.22 329 LYS A CA 1
ATOM 2668 C C . LYS A 1 329 ? -10.222 -40.970 45.084 1.00 48.22 329 LYS A C 1
ATOM 2670 O O . LYS A 1 329 ? -10.372 -40.567 46.231 1.00 48.22 329 LYS A O 1
ATOM 2675 N N . PHE A 1 330 ? -10.983 -40.568 44.074 1.00 37.75 330 PHE A N 1
ATOM 2676 C CA . PHE A 1 330 ? -12.326 -40.055 44.302 1.00 37.75 330 PHE A CA 1
ATOM 2677 C C . PHE A 1 330 ? -13.316 -40.841 43.455 1.00 37.75 330 PHE A C 1
ATOM 2679 O O . PHE A 1 330 ? -13.263 -40.880 42.228 1.00 37.75 330 PHE A O 1
ATOM 2686 N N . ASN A 1 331 ? -14.155 -41.543 44.203 1.00 41.47 331 ASN A N 1
ATOM 2687 C CA . ASN A 1 331 ? -15.295 -42.312 43.770 1.00 41.47 331 ASN A CA 1
ATOM 2688 C C . ASN A 1 331 ? -16.334 -41.430 43.058 1.00 41.47 331 ASN A C 1
ATOM 2690 O O . ASN A 1 331 ? -16.493 -40.252 43.368 1.00 41.47 331 ASN A O 1
ATOM 2694 N N . ASP A 1 332 ? -17.089 -42.117 42.205 1.00 38.22 332 ASP A N 1
ATOM 2695 C CA . ASP A 1 332 ? -18.462 -41.834 41.788 1.00 38.22 332 ASP A CA 1
ATOM 2696 C C . ASP A 1 332 ? -18.689 -40.794 40.678 1.00 38.22 332 ASP A C 1
ATOM 2698 O O . ASP A 1 332 ? -19.008 -39.629 40.882 1.00 38.22 332 ASP A O 1
ATOM 2702 N N . GLY A 1 333 ? -18.644 -41.321 39.450 1.00 38.19 333 GLY A N 1
ATOM 2703 C CA . GLY A 1 333 ? -19.874 -41.494 38.675 1.00 38.19 333 GLY A CA 1
ATOM 2704 C C . GLY A 1 333 ? -20.407 -40.271 37.933 1.00 38.19 333 GLY A C 1
ATOM 2705 O O . GLY A 1 333 ? -21.242 -39.551 38.454 1.00 38.19 333 GLY A O 1
ATOM 2706 N N . HIS A 1 334 ? -20.060 -40.145 36.649 1.00 35.03 334 HIS A N 1
ATOM 2707 C CA . HIS A 1 334 ? -21.061 -40.086 35.575 1.00 35.03 334 HIS A CA 1
ATOM 2708 C C . HIS A 1 334 ? -20.415 -40.269 34.189 1.00 35.03 334 HIS A C 1
ATOM 2710 O O . HIS A 1 334 ? -19.522 -39.538 33.772 1.00 35.03 334 HIS A O 1
ATOM 2716 N N . ASN A 1 335 ? -20.920 -41.281 33.483 1.00 35.62 335 ASN A N 1
ATOM 2717 C CA . ASN A 1 335 ? -20.656 -41.655 32.094 1.00 35.62 335 ASN A CA 1
ATOM 2718 C C . ASN A 1 335 ? -20.910 -40.510 31.103 1.00 35.62 335 ASN A C 1
ATOM 2720 O O . ASN A 1 335 ? -22.073 -40.211 30.856 1.00 35.62 335 ASN A O 1
ATOM 2724 N N . TRP A 1 336 ? -19.881 -40.007 30.420 1.00 29.98 336 TR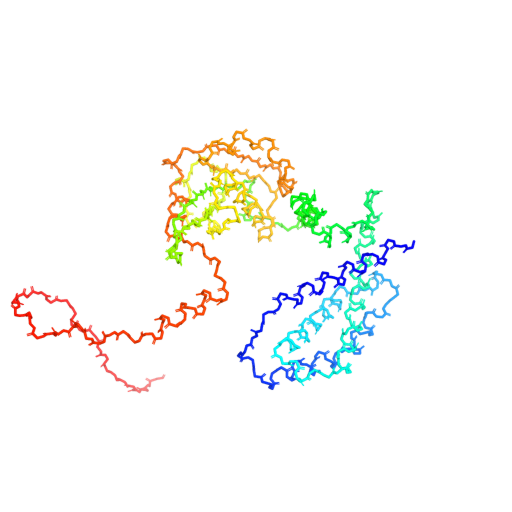P A N 1
ATOM 2725 C CA . TRP A 1 336 ? -20.002 -39.452 29.064 1.00 29.98 336 TRP A CA 1
ATOM 2726 C C . TRP A 1 336 ? -18.797 -39.932 28.240 1.00 29.98 336 TRP A C 1
ATOM 2728 O O . TRP A 1 336 ? -17.661 -39.782 28.673 1.00 29.98 336 TRP A O 1
ATOM 2738 N N . PHE A 1 337 ? -19.067 -40.501 27.062 1.00 28.31 337 PHE A N 1
ATOM 2739 C CA . PHE A 1 337 ? -18.159 -41.173 26.112 1.00 28.31 337 PHE A CA 1
ATOM 2740 C C . PHE A 1 337 ? -17.967 -42.682 26.293 1.00 28.31 337 PHE A C 1
ATOM 2742 O O . PHE A 1 337 ? -16.904 -43.180 26.649 1.00 28.31 337 PHE A O 1
ATOM 2749 N N . SER A 1 338 ? -18.980 -43.426 25.849 1.00 29.11 338 SER A N 1
ATOM 2750 C CA . SER A 1 338 ? -18.716 -44.635 25.073 1.00 29.11 338 SER A CA 1
ATOM 2751 C C . SER A 1 338 ? -19.165 -44.417 23.627 1.00 29.11 338 SER A C 1
ATOM 2753 O O . SER A 1 338 ? -20.181 -43.776 23.366 1.00 29.11 338 SER A O 1
ATOM 2755 N N . ASN A 1 339 ? -18.383 -45.010 22.725 1.00 29.44 339 ASN A N 1
ATOM 2756 C CA . ASN A 1 339 ? -18.696 -45.347 21.336 1.00 29.44 339 ASN A CA 1
ATOM 2757 C C . ASN A 1 339 ? -18.417 -44.257 20.293 1.00 29.44 339 ASN A C 1
ATOM 2759 O O . ASN A 1 339 ? -19.213 -43.36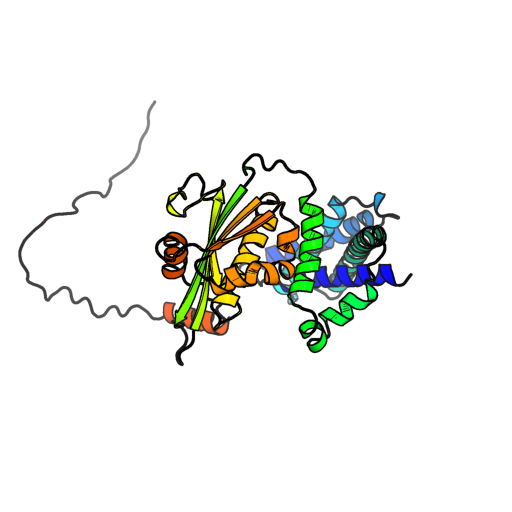0 20.067 1.00 29.44 339 ASN A O 1
ATOM 2763 N N . PHE A 1 340 ? -17.283 -44.380 19.594 1.00 27.94 340 PHE A N 1
ATOM 2764 C CA . PHE A 1 340 ? -17.275 -45.022 18.271 1.00 27.94 340 PHE A CA 1
ATOM 2765 C C . PHE A 1 340 ? -15.833 -45.187 17.747 1.00 27.94 340 PHE A C 1
ATOM 2767 O O . PHE A 1 340 ? -15.171 -44.231 17.348 1.00 27.94 340 PHE A O 1
ATOM 2774 N N . ARG A 1 341 ? -15.360 -46.438 17.670 1.00 27.83 341 ARG A N 1
ATOM 2775 C CA . ARG A 1 341 ? -14.411 -46.880 16.637 1.00 27.83 341 ARG A CA 1
ATOM 2776 C C . ARG A 1 341 ? -15.039 -48.054 15.881 1.00 27.83 341 ARG A C 1
ATOM 2778 O O . ARG A 1 341 ? -15.356 -49.065 16.488 1.00 27.83 341 ARG A O 1
ATOM 2785 N N . SER A 1 342 ? -15.223 -47.813 14.578 1.00 36.06 342 SER A N 1
ATOM 2786 C CA . SER A 1 342 ? -15.182 -48.688 13.385 1.00 36.06 342 SER A CA 1
ATOM 2787 C C . SER A 1 342 ? -15.157 -50.211 13.581 1.00 36.06 342 SER A C 1
ATOM 2789 O O . SER A 1 342 ? -14.380 -50.703 14.398 1.00 36.06 342 SER A O 1
ATOM 2791 N N . PRO A 1 343 ? -15.834 -50.975 12.694 1.00 34.91 343 PRO A N 1
ATOM 2792 C CA . PRO A 1 343 ? -15.021 -51.774 11.763 1.00 34.91 343 PRO A CA 1
ATOM 2793 C C . PRO A 1 343 ? -15.600 -52.047 10.347 1.00 34.91 343 PRO A C 1
ATOM 2795 O O . PRO A 1 343 ? -16.763 -52.377 10.167 1.00 34.91 343 PRO A O 1
ATOM 2798 N N . PHE A 1 344 ? -14.664 -52.058 9.383 1.00 27.58 344 PHE A N 1
ATOM 2799 C CA . PHE A 1 344 ? -14.446 -53.055 8.308 1.00 27.58 344 PHE A CA 1
ATOM 2800 C C . PHE A 1 344 ? -15.268 -53.121 6.989 1.00 27.58 344 PHE A C 1
ATOM 2802 O O . PHE A 1 344 ? -16.435 -53.472 6.958 1.00 27.58 344 PHE A O 1
ATOM 2809 N N . LYS A 1 345 ? -14.486 -52.986 5.893 1.00 32.50 345 LYS A N 1
ATOM 2810 C CA . LYS A 1 345 ? -14.331 -53.832 4.670 1.00 32.50 345 LYS A CA 1
ATOM 2811 C C . LYS A 1 345 ? -15.532 -54.170 3.746 1.00 32.50 345 LYS A C 1
ATOM 2813 O O . LYS A 1 345 ? -16.468 -54.820 4.167 1.00 32.50 345 LYS A O 1
ATOM 2818 N N . LYS A 1 346 ? -15.301 -53.906 2.433 1.00 35.19 346 LYS A N 1
ATOM 2819 C CA . LYS A 1 346 ? -15.514 -54.732 1.193 1.00 35.19 346 LYS A CA 1
ATOM 2820 C C . LYS A 1 346 ? -16.785 -55.621 1.146 1.00 35.19 346 LYS A C 1
ATOM 2822 O O . LYS A 1 346 ? -16.923 -56.485 1.991 1.00 35.19 346 LYS A O 1
ATOM 2827 N N . ARG A 1 347 ? -17.626 -55.649 0.096 1.00 31.66 347 ARG A N 1
ATOM 2828 C CA . ARG A 1 347 ? -17.354 -55.921 -1.341 1.00 31.66 347 ARG A CA 1
ATOM 2829 C C . ARG A 1 347 ? -18.687 -55.843 -2.144 1.00 31.66 347 ARG A C 1
ATOM 2831 O O . ARG A 1 347 ? -19.708 -56.188 -1.576 1.00 31.66 347 ARG A O 1
ATOM 2838 N N . LEU A 1 348 ? -18.606 -55.492 -3.439 1.00 32.19 348 LEU A N 1
ATOM 2839 C CA . LEU A 1 348 ? -19.399 -55.939 -4.619 1.00 32.19 348 LEU A CA 1
ATOM 2840 C C . LEU A 1 348 ? -20.920 -56.222 -4.512 1.00 32.19 348 LEU A C 1
ATOM 2842 O O . LEU A 1 348 ? -21.311 -57.161 -3.831 1.00 32.19 348 LEU A O 1
ATOM 2846 N N . ALA A 1 349 ? -21.703 -55.554 -5.376 1.00 32.97 349 ALA A N 1
ATOM 2847 C CA . ALA A 1 349 ? -22.493 -56.127 -6.492 1.00 32.97 349 ALA A CA 1
ATOM 2848 C C . ALA A 1 349 ? -23.833 -55.391 -6.697 1.00 32.97 349 ALA A C 1
ATOM 2850 O O . ALA A 1 349 ? -24.748 -55.566 -5.901 1.00 32.97 349 ALA A O 1
ATOM 2851 N N . THR A 1 350 ? -23.922 -54.596 -7.768 1.00 40.31 350 THR A N 1
ATOM 2852 C CA . THR A 1 350 ? -24.893 -54.700 -8.883 1.00 40.31 350 THR A CA 1
ATOM 2853 C C . THR A 1 350 ? -24.474 -53.727 -9.968 1.00 40.31 350 THR A C 1
ATOM 2855 O O . THR A 1 350 ? -24.113 -52.585 -9.596 1.00 40.31 350 THR A O 1
#

Mean predicted aligned error: 18.7 Å

Foldseek 3Di:
DPQLVLLLVVLLVVLVVVLVPQDADQPDDPVNLVVLLCVLQVCLVVLCVQLVDDDLVSRDVVSLVVLSVSLSSNSNSCRHPVPVQDPVSVVSSVVSSSSSSSNSSNVVSVVPVVDPDDRSPCVVVQCPPVVSVVVPDPLVVLLVVLVVLLVVLPPDDDPVVADLEKEKEKAKDWAWDPLDPVIFIWIKMKMWIFGDDDPFPVPDDPSGTDDIDMDTDPDRPDRLNSRVVVVLVVLCCCCPVPSAAGEYEYEDQPVVNLVCVVVCVVSNSSQVSHPHYHYDYDHPVGSVVRVVSNVVDDDDDDDPVSVVVVVVVVVPPDPPPDPPVPPDPDDDDDDDDDDDDDDDDDDDDD

Radius of gyration: 27.68 Å; Cα contacts (8 Å, |Δi|>4): 426; chains: 1; bounding box: 54×78×76 Å

Solvent-accessible surface area (backbone atoms only — not comparable to full-atom values): 20448 Å² total; per-residue (Å²): 124,70,61,45,59,42,30,17,51,50,35,35,49,56,53,48,56,59,55,68,71,57,74,72,55,88,84,64,51,71,68,57,42,51,50,50,40,50,55,31,58,71,43,43,68,59,42,52,60,63,68,64,54,94,46,74,89,68,44,58,65,70,56,57,50,53,42,50,50,34,50,51,52,38,49,49,34,42,64,58,44,49,88,80,55,48,73,69,57,50,54,54,51,50,53,50,46,52,54,50,9,46,51,52,1,45,55,51,34,60,58,45,69,76,43,95,84,73,73,65,85,55,55,61,67,33,72,70,31,68,72,49,36,66,66,39,53,72,48,54,61,48,31,53,55,32,48,62,50,37,68,55,60,68,62,85,67,87,56,83,89,56,61,74,27,33,24,33,37,42,29,60,46,76,40,76,33,92,84,43,92,82,62,47,61,40,20,30,22,15,37,35,37,27,63,33,85,66,92,52,61,83,76,63,45,86,86,37,46,78,47,75,50,67,40,59,39,94,51,61,84,47,65,58,57,29,44,50,51,44,51,52,50,54,52,46,45,35,41,72,78,64,60,52,41,49,32,35,42,34,34,31,56,55,58,66,42,45,73,41,35,85,67,51,50,73,52,44,42,62,53,73,48,26,76,38,72,47,72,40,76,39,60,62,93,55,46,53,64,27,42,47,54,37,67,79,46,79,57,76,91,68,51,72,71,57,48,56,53,54,57,54,59,73,67,54,74,76,76,89,78,78,83,70,88,87,77,73,94,69,85,82,88,82,95,80,88,82,88,88,80,86,86,83,82,88,80,90,91,133

Sequence (350 aa):
MYKLEIYQKLAYEVLMCRCECIKINRKVSLEDDVRALKGAVGKYPLRMAQLGVSSTEALPEEKLHKAKANYIQYRRVKVNKPEIVTKGVDRIMDNLAHIIAKWEGLLLYEYANGFSDFHAEKFRDYMLNQSKAMLMDKQFLYTIAEKYLAERSFEKKNNARFGECVTIFIDETIKNNPLSTNGGVISNYSYLIALGDLKKESQINSVNLIYEKVGEAHTTTHGEEITAEAIGNALFTLLYEYNYTNDVKIFIDNMTVRGHWKKRKKNFVVNKCFRSVSVNYVNRKHNTKADALSRQNVALTLTRKDFDKLDRIKQIPFPAAAFNPQNDKFNDGHNWFSNFRSPFKKRLAT

Nearest PDB structures (foldseek):
  6dbv-assembly1_A  TM=2.464E-01  e=8.476E-01  Escherichia coli K-12
  6yfj-assembly1_AA  TM=3.244E-01  e=1.948E+00  Leviviridae sp.
  1zup-assembly1_A  TM=2.639E-01  e=9.907E-01  Thermotoga maritima
  6oeq-assembly1_C  TM=3.324E-01  e=3.451E+00  Mus musculus